Protein AF-A0A3A6K1Z5-F1 (afdb_monomer_lite)

Foldseek 3Di:
DPPPPVPPPPDDDDDPVNVVVVVVVVQLVLLLQLLLLLLVLVVCQVVVVVVVVVDPGSQVVCCVPPVDHPVRSVLSVLLNQPAPDVRRDSGGDPQCSLAGPLLSSLLSPDDPVLNVVDDRPDDSVVSNVSVDPDDDDDDDDPPPDDPVVPPDDDDDDPDDDDDDDDDDDDDDDDDDPDPDDPVNSDDPDPQFAFLLRFGWDDDPPPDPDPFTFGQDPVRDTAGVQLQCEAGDRPRDFHFDPPDDPPDTDGDPRHDSVLSVVCCVPVNCLACNRPVVQADADDPPRHGRRALLPRPDAECSHDVVSVRHDDPVPPVPPPPPPPPPPPDDD

Structure (mmCIF, N/CA/C/O backbone):
data_AF-A0A3A6K1Z5-F1
#
_entry.id   AF-A0A3A6K1Z5-F1
#
loop_
_atom_site.group_PDB
_atom_site.id
_atom_site.type_symbol
_atom_site.label_atom_id
_atom_site.label_alt_id
_atom_site.label_comp_id
_atom_site.label_asym_id
_atom_site.label_entity_id
_atom_site.label_seq_id
_atom_site.pdbx_PDB_ins_code
_atom_site.Cartn_x
_atom_site.Cartn_y
_atom_site.Cartn_z
_atom_site.occupancy
_atom_site.B_iso_or_equiv
_atom_site.auth_seq_id
_atom_site.auth_comp_id
_atom_site.auth_asym_id
_atom_site.auth_atom_id
_atom_site.pdbx_PDB_model_num
ATOM 1 N N . MET A 1 1 ? 28.391 -37.161 -27.818 1.00 42.66 1 MET A N 1
ATOM 2 C CA . MET A 1 1 ? 28.667 -36.788 -26.419 1.00 42.66 1 MET A CA 1
ATOM 3 C C . MET A 1 1 ? 29.166 -35.364 -26.487 1.00 42.66 1 MET A C 1
ATOM 5 O O . MET A 1 1 ? 30.272 -35.237 -26.958 1.00 42.66 1 MET A O 1
ATOM 9 N N . ASP A 1 2 ? 28.333 -34.355 -26.206 1.00 45.00 2 ASP A N 1
ATOM 10 C CA . ASP A 1 2 ? 28.753 -32.936 -26.072 1.00 45.00 2 ASP A CA 1
ATOM 11 C C . ASP A 1 2 ? 27.563 -32.049 -25.630 1.00 45.00 2 ASP A C 1
ATOM 13 O O . ASP A 1 2 ? 27.273 -31.004 -26.200 1.00 45.00 2 ASP A O 1
ATOM 17 N N . VAL A 1 3 ? 26.787 -32.500 -24.636 1.00 42.66 3 VAL A N 1
ATOM 18 C CA . VAL A 1 3 ? 25.716 -31.678 -24.011 1.00 42.66 3 VAL A CA 1
ATOM 19 C C . VAL A 1 3 ? 25.818 -31.698 -22.475 1.00 42.66 3 VAL A C 1
ATOM 21 O O . VAL A 1 3 ? 25.032 -31.070 -21.781 1.00 42.66 3 VAL A O 1
ATOM 24 N N . LEU A 1 4 ? 26.828 -32.379 -21.917 1.00 42.53 4 LEU A N 1
ATOM 25 C CA . LEU A 1 4 ? 27.044 -32.483 -20.467 1.00 42.53 4 LEU A CA 1
ATOM 26 C C . LEU A 1 4 ? 28.258 -31.683 -19.964 1.00 42.53 4 LEU A C 1
ATOM 28 O O . LEU A 1 4 ? 28.468 -31.609 -18.756 1.00 42.53 4 LEU A O 1
ATOM 32 N N . GLU A 1 5 ? 29.034 -31.051 -20.851 1.00 41.69 5 GLU A N 1
ATOM 33 C CA . GLU A 1 5 ? 30.228 -30.284 -20.457 1.00 41.69 5 GLU A CA 1
ATOM 34 C C . GLU A 1 5 ? 29.893 -28.871 -19.935 1.00 41.69 5 GLU A C 1
ATOM 36 O O . GLU A 1 5 ? 30.668 -28.290 -19.180 1.00 41.69 5 GLU A O 1
ATOM 41 N N . SER A 1 6 ? 28.728 -28.305 -20.282 1.00 45.00 6 SER A N 1
ATOM 42 C CA . SER A 1 6 ? 28.393 -26.913 -19.924 1.00 45.00 6 SER A CA 1
ATOM 43 C C . SER A 1 6 ? 27.731 -26.750 -18.547 1.00 45.00 6 SER A C 1
ATOM 45 O O . SER A 1 6 ? 27.444 -25.627 -18.136 1.00 45.00 6 SER A O 1
ATOM 47 N N . SER A 1 7 ? 27.486 -27.840 -17.816 1.00 45.94 7 SER A N 1
ATOM 48 C CA . SER A 1 7 ? 26.713 -27.825 -16.561 1.00 45.94 7 SER A CA 1
ATOM 49 C C . SER A 1 7 ? 27.573 -27.912 -15.291 1.00 45.94 7 SER A C 1
ATOM 51 O O . SER A 1 7 ? 27.041 -28.109 -14.203 1.00 45.94 7 SER A O 1
ATOM 53 N N . LYS A 1 8 ? 28.901 -27.772 -15.397 1.00 43.59 8 LYS A N 1
ATOM 54 C CA . LYS A 1 8 ? 29.848 -27.984 -14.283 1.00 43.59 8 LYS A CA 1
ATOM 55 C C . LYS A 1 8 ? 30.750 -26.783 -13.964 1.00 43.59 8 LYS A C 1
ATOM 57 O O . LYS A 1 8 ? 31.887 -26.965 -13.549 1.00 43.59 8 LYS A O 1
ATOM 62 N N . LYS A 1 9 ? 30.252 -25.549 -14.100 1.00 46.69 9 LYS A N 1
ATOM 63 C CA . LYS A 1 9 ? 30.984 -24.337 -13.666 1.00 46.69 9 LYS A CA 1
ATOM 64 C C . LYS A 1 9 ? 30.342 -23.610 -12.476 1.00 46.69 9 LYS A C 1
ATOM 66 O O . LYS A 1 9 ? 30.528 -22.413 -12.321 1.00 46.69 9 LYS A O 1
ATOM 71 N N . TYR A 1 10 ? 29.569 -24.321 -11.653 1.00 53.91 10 TYR A N 1
ATOM 72 C CA . TYR A 1 10 ? 28.928 -23.759 -10.449 1.00 53.91 10 TYR A CA 1
ATOM 73 C C . TYR A 1 10 ? 29.538 -24.254 -9.133 1.00 53.91 10 TYR A C 1
ATOM 75 O O . TYR A 1 10 ? 29.068 -23.903 -8.059 1.00 53.91 10 TYR A O 1
ATOM 83 N N . TYR A 1 11 ? 30.607 -25.042 -9.209 1.00 59.91 11 TYR A N 1
ATOM 84 C CA . TYR A 1 11 ? 31.377 -25.471 -8.051 1.00 59.91 11 TYR A CA 1
ATOM 85 C C . TYR A 1 11 ? 32.842 -25.319 -8.416 1.00 59.91 11 TYR A C 1
ATOM 87 O O . TYR A 1 11 ? 33.292 -26.105 -9.242 1.00 59.91 11 TYR A O 1
ATOM 95 N N . LEU A 1 12 ? 33.518 -24.293 -7.889 1.00 58.09 12 LEU A N 1
ATOM 96 C CA . LEU A 1 12 ? 34.974 -24.172 -7.701 1.00 58.09 12 LEU A CA 1
ATOM 97 C C . LEU A 1 12 ? 35.289 -22.741 -7.222 1.00 58.09 12 LEU A C 1
ATOM 99 O O . LEU A 1 12 ? 34.922 -21.789 -7.902 1.00 58.09 12 LEU A O 1
ATOM 103 N N . ASP A 1 13 ? 35.913 -22.636 -6.045 1.00 61.00 13 ASP A N 1
ATOM 104 C CA . ASP A 1 13 ? 36.681 -21.506 -5.489 1.00 61.00 13 ASP A CA 1
ATOM 105 C C . ASP A 1 13 ? 36.373 -20.108 -6.054 1.00 61.00 13 ASP A C 1
ATOM 107 O O . ASP A 1 13 ? 37.222 -19.465 -6.667 1.00 61.00 13 ASP A O 1
ATOM 111 N N . VAL A 1 14 ? 35.152 -19.622 -5.826 1.00 61.22 14 VAL A N 1
ATOM 112 C CA . VAL A 1 14 ? 34.789 -18.232 -6.124 1.00 61.22 14 VAL A CA 1
ATOM 113 C C . VAL A 1 14 ? 35.342 -17.364 -4.998 1.00 61.22 14 VAL A C 1
ATOM 115 O O . VAL A 1 14 ? 35.029 -17.596 -3.827 1.00 61.22 14 VAL A O 1
ATOM 118 N N . ASN A 1 15 ? 36.185 -16.384 -5.323 1.00 79.00 15 ASN A N 1
ATOM 119 C CA . ASN A 1 15 ? 36.662 -15.442 -4.310 1.00 79.00 15 ASN A CA 1
ATOM 120 C C . ASN A 1 15 ? 35.528 -14.473 -3.894 1.00 79.00 15 ASN A C 1
ATOM 122 O O . ASN A 1 15 ? 34.505 -14.371 -4.575 1.00 79.00 15 ASN A O 1
ATOM 126 N N . LEU A 1 16 ? 35.688 -13.761 -2.771 1.00 75.06 16 LEU A N 1
ATOM 127 C CA . LEU A 1 16 ? 34.652 -12.853 -2.250 1.00 75.06 16 LEU A CA 1
ATOM 128 C C . LEU A 1 16 ? 34.203 -11.812 -3.291 1.00 75.06 16 LEU A C 1
ATOM 130 O O . LEU A 1 16 ? 33.008 -11.581 -3.448 1.00 75.06 16 LEU A O 1
ATOM 134 N N . GLU A 1 17 ? 35.140 -11.225 -4.033 1.00 78.31 17 GLU A N 1
ATOM 135 C CA . GLU A 1 17 ? 34.865 -10.187 -5.032 1.00 78.31 17 GLU A CA 1
ATOM 136 C C . GLU A 1 17 ? 34.045 -10.728 -6.217 1.00 78.31 17 GLU A C 1
ATOM 138 O O . GLU A 1 17 ? 33.095 -10.090 -6.677 1.00 78.31 17 GLU A O 1
ATOM 143 N N . GLU A 1 18 ? 34.352 -11.938 -6.683 1.00 77.12 18 GLU A N 1
ATOM 144 C CA . GLU A 1 18 ? 33.608 -12.614 -7.752 1.00 77.12 18 GLU A CA 1
ATOM 145 C C . GLU A 1 18 ? 32.195 -13.022 -7.304 1.00 77.12 18 GLU A C 1
ATOM 147 O O . GLU A 1 18 ? 31.230 -12.887 -8.068 1.00 77.12 18 GLU A O 1
ATOM 152 N N . ALA A 1 19 ? 32.049 -13.476 -6.054 1.00 75.88 19 ALA A N 1
ATOM 153 C CA . ALA A 1 19 ? 30.758 -13.813 -5.464 1.00 75.88 19 ALA A CA 1
ATOM 154 C C . ALA A 1 19 ? 29.892 -12.558 -5.283 1.00 75.88 19 ALA A C 1
ATOM 156 O O . ALA A 1 19 ? 28.735 -12.541 -5.707 1.00 75.88 19 ALA A O 1
ATOM 157 N N . GLU A 1 20 ? 30.459 -11.474 -4.747 1.00 70.69 20 GLU A N 1
ATOM 158 C CA . GLU A 1 20 ? 29.779 -10.183 -4.622 1.00 70.69 20 GLU A CA 1
ATOM 159 C C . GLU A 1 20 ? 29.354 -9.627 -5.981 1.00 70.69 20 GLU A C 1
ATOM 161 O O . GLU A 1 20 ? 28.223 -9.164 -6.138 1.00 70.69 20 GLU A O 1
ATOM 166 N N . THR A 1 21 ? 30.225 -9.706 -6.988 1.00 74.94 21 THR A N 1
ATOM 167 C CA . THR A 1 21 ? 29.912 -9.264 -8.353 1.00 74.94 21 THR A CA 1
ATOM 168 C C . THR A 1 21 ? 28.757 -10.075 -8.943 1.00 74.94 21 THR A C 1
ATOM 170 O O . THR A 1 21 ? 27.833 -9.501 -9.525 1.00 74.94 21 THR A O 1
ATOM 173 N N . SER A 1 22 ? 28.754 -11.393 -8.732 1.00 71.94 22 SER A N 1
ATOM 174 C CA . SER A 1 22 ? 27.685 -12.288 -9.191 1.00 71.94 22 SER A CA 1
ATOM 175 C C . SER A 1 22 ? 26.355 -12.023 -8.474 1.00 71.94 22 SER A C 1
ATOM 177 O O . SER A 1 22 ? 25.299 -12.019 -9.113 1.00 71.94 22 SER A O 1
ATOM 179 N N . ILE A 1 23 ? 26.387 -11.726 -7.170 1.00 73.75 23 ILE A N 1
ATOM 180 C CA . ILE A 1 23 ? 25.204 -11.326 -6.392 1.00 73.75 23 ILE A CA 1
ATOM 181 C C . ILE A 1 23 ? 24.658 -9.993 -6.913 1.00 73.75 23 ILE A C 1
ATOM 183 O O . ILE A 1 23 ? 23.469 -9.895 -7.216 1.00 73.75 23 ILE A O 1
ATOM 187 N N . ARG A 1 24 ? 25.513 -8.977 -7.095 1.00 69.12 24 ARG A N 1
ATOM 188 C CA . ARG A 1 24 ? 25.103 -7.669 -7.637 1.00 69.12 24 ARG A CA 1
ATOM 189 C C . ARG A 1 24 ? 24.500 -7.803 -9.038 1.00 69.12 24 ARG A C 1
ATOM 191 O O . ARG A 1 24 ? 23.495 -7.155 -9.326 1.00 69.12 24 ARG A O 1
ATOM 198 N N . ALA A 1 25 ? 25.070 -8.651 -9.896 1.00 69.06 25 ALA A N 1
ATOM 199 C CA . ALA A 1 25 ? 24.522 -8.937 -11.222 1.00 69.06 25 ALA A CA 1
ATOM 200 C C . ALA A 1 25 ? 23.138 -9.605 -11.140 1.00 69.06 25 ALA A C 1
ATOM 202 O O . ALA A 1 25 ? 22.194 -9.129 -11.769 1.00 69.06 25 ALA A O 1
ATOM 203 N N . SER A 1 26 ? 22.990 -10.621 -10.286 1.00 69.62 26 SER A N 1
ATOM 204 C CA . SER A 1 26 ? 21.719 -11.329 -10.074 1.00 69.62 26 SER A CA 1
ATOM 205 C C . SER A 1 26 ? 20.622 -10.403 -9.533 1.00 69.62 26 SER A C 1
ATOM 207 O O . SER A 1 26 ? 19.477 -10.452 -9.982 1.00 69.62 26 SER A O 1
ATOM 209 N N . LEU A 1 27 ? 20.967 -9.489 -8.617 1.00 67.81 27 LEU A N 1
ATOM 210 C CA . LEU A 1 27 ? 20.039 -8.477 -8.099 1.00 67.81 27 LEU A CA 1
ATOM 211 C C . LEU A 1 27 ? 19.580 -7.495 -9.193 1.00 67.81 27 LEU A C 1
ATOM 213 O O . LEU A 1 27 ? 18.408 -7.109 -9.222 1.00 67.81 27 LEU A O 1
ATOM 217 N N . LYS A 1 28 ? 20.471 -7.114 -10.121 1.00 66.06 28 LYS A N 1
ATOM 218 C CA . LYS A 1 28 ? 20.117 -6.288 -11.292 1.00 66.06 28 LYS A CA 1
ATOM 219 C C . LYS A 1 28 ? 19.207 -7.042 -12.267 1.00 66.06 28 LYS A C 1
ATOM 221 O O . LYS A 1 28 ? 18.262 -6.456 -12.797 1.00 66.06 28 LYS A O 1
ATOM 226 N N . ASP A 1 29 ? 19.434 -8.336 -12.469 1.00 71.06 29 ASP A N 1
ATOM 227 C CA . ASP A 1 29 ? 18.575 -9.173 -13.315 1.00 71.06 29 ASP A CA 1
ATOM 228 C C . ASP A 1 29 ? 17.181 -9.381 -12.715 1.00 71.06 29 ASP A C 1
ATOM 230 O O . ASP A 1 29 ? 16.183 -9.365 -13.443 1.00 71.06 29 ASP A O 1
ATOM 234 N N . ALA A 1 30 ? 17.071 -9.452 -11.387 1.00 69.12 30 ALA A N 1
ATOM 235 C CA . ALA A 1 30 ? 15.777 -9.458 -10.710 1.00 69.12 30 ALA A CA 1
ATOM 236 C C . ALA A 1 30 ? 14.988 -8.161 -10.977 1.00 69.12 30 ALA A C 1
ATOM 238 O O . ALA A 1 30 ? 13.793 -8.212 -11.271 1.00 69.12 30 ALA A O 1
ATOM 239 N N . ALA A 1 31 ? 15.644 -6.993 -10.958 1.00 64.88 31 ALA A N 1
ATOM 240 C CA . ALA A 1 31 ? 14.991 -5.722 -11.284 1.00 64.88 31 ALA A CA 1
ATOM 241 C C . ALA A 1 31 ? 14.468 -5.693 -12.733 1.00 64.88 31 ALA A C 1
ATOM 243 O O . ALA A 1 31 ? 13.324 -5.297 -12.964 1.00 64.88 31 ALA A O 1
ATOM 244 N N . ARG A 1 32 ? 15.263 -6.183 -13.696 1.00 72.31 32 ARG A N 1
ATOM 245 C CA . ARG A 1 32 ? 14.852 -6.329 -15.108 1.00 72.31 32 ARG A CA 1
ATOM 246 C C . ARG A 1 32 ? 13.664 -7.274 -15.262 1.00 72.31 32 ARG A C 1
ATOM 248 O O . ARG A 1 32 ? 12.731 -6.969 -16.002 1.00 72.31 32 ARG A O 1
ATOM 255 N N . SER A 1 33 ? 13.669 -8.376 -14.518 1.00 78.25 33 SER A N 1
ATOM 256 C CA . SER A 1 33 ? 12.593 -9.368 -14.537 1.00 78.25 33 SER A CA 1
ATOM 257 C C . SER A 1 33 ? 11.257 -8.752 -14.117 1.00 78.25 33 SER A C 1
ATOM 259 O O . SER A 1 33 ? 10.248 -8.975 -14.779 1.00 78.25 33 SER A O 1
ATOM 261 N N . VAL A 1 34 ? 11.243 -7.884 -13.098 1.00 79.75 34 VAL A N 1
ATOM 262 C CA . VAL A 1 34 ? 10.009 -7.200 -12.669 1.00 79.75 34 VAL A CA 1
ATOM 263 C C . VAL A 1 34 ? 9.459 -6.262 -13.754 1.00 79.75 34 VAL A C 1
ATOM 265 O O . VAL A 1 34 ? 8.245 -6.202 -13.951 1.00 79.75 34 VAL A O 1
ATOM 268 N N . ILE A 1 35 ? 10.324 -5.550 -14.488 1.00 83.56 35 ILE A N 1
ATOM 269 C CA . ILE A 1 35 ? 9.894 -4.685 -15.603 1.00 83.56 35 ILE A CA 1
ATOM 270 C C . ILE A 1 35 ? 9.267 -5.511 -16.726 1.00 83.56 35 ILE A C 1
ATOM 272 O O . ILE A 1 35 ? 8.214 -5.132 -17.246 1.00 83.56 35 ILE A O 1
ATOM 276 N N . ALA A 1 36 ? 9.880 -6.647 -17.065 1.00 85.12 36 ALA A N 1
ATOM 277 C CA . ALA A 1 36 ? 9.365 -7.563 -18.073 1.00 85.12 36 ALA A CA 1
ATOM 278 C C . ALA A 1 36 ? 8.001 -8.146 -17.676 1.00 85.12 36 ALA A C 1
ATOM 280 O O . ALA A 1 36 ? 7.076 -8.142 -18.489 1.00 85.12 36 ALA A O 1
ATOM 281 N N . VAL A 1 37 ? 7.834 -8.571 -16.419 1.00 87.94 37 VAL A N 1
ATOM 282 C CA . VAL A 1 37 ? 6.538 -9.050 -15.911 1.00 87.94 37 VAL A CA 1
ATOM 283 C C . VAL A 1 37 ? 5.476 -7.955 -16.024 1.00 87.94 37 VAL A C 1
ATOM 285 O O . VAL A 1 37 ? 4.384 -8.210 -16.528 1.00 87.94 37 VAL A O 1
ATOM 288 N N . GLY A 1 38 ? 5.801 -6.718 -15.635 1.00 88.62 38 GLY A N 1
ATOM 289 C CA . GLY A 1 38 ? 4.896 -5.578 -15.783 1.00 88.62 38 GLY A CA 1
ATOM 290 C C . GLY A 1 38 ? 4.462 -5.328 -17.231 1.00 88.62 38 GLY A C 1
ATOM 291 O O . GLY A 1 38 ? 3.279 -5.099 -17.480 1.00 88.62 38 GLY A O 1
ATOM 292 N N . HIS A 1 39 ? 5.387 -5.436 -18.192 1.00 91.88 39 HIS A N 1
ATOM 293 C CA . HIS A 1 39 ? 5.073 -5.325 -19.619 1.00 91.88 39 HIS A CA 1
ATOM 294 C C . HIS A 1 39 ? 4.084 -6.404 -20.069 1.00 91.88 39 HIS A C 1
ATOM 296 O O . HIS A 1 39 ? 3.064 -6.091 -20.679 1.00 91.88 39 HIS A O 1
ATOM 302 N N . TYR A 1 40 ? 4.344 -7.673 -19.748 1.00 91.75 40 TYR A N 1
ATOM 303 C CA . TYR A 1 40 ? 3.467 -8.762 -20.179 1.00 91.75 40 TYR A CA 1
ATOM 304 C C . TYR A 1 40 ? 2.098 -8.717 -19.499 1.00 91.75 40 TYR A C 1
ATOM 306 O O . TYR A 1 40 ? 1.092 -8.972 -20.157 1.00 91.75 40 TYR A O 1
ATOM 314 N N . LEU A 1 41 ? 2.025 -8.300 -18.233 1.00 91.19 41 LEU A N 1
ATOM 315 C CA . LEU A 1 41 ? 0.750 -8.037 -17.563 1.00 91.19 41 LEU A CA 1
ATOM 316 C C . LEU A 1 41 ? -0.053 -6.935 -18.275 1.00 91.19 41 LEU A C 1
ATOM 318 O O . LEU A 1 41 ? -1.264 -7.083 -18.445 1.00 91.19 41 LEU A O 1
ATOM 322 N N . LYS A 1 42 ? 0.605 -5.871 -18.759 1.00 93.25 42 LYS A N 1
ATOM 323 C CA . LYS A 1 42 ? -0.040 -4.844 -19.597 1.00 93.25 42 LYS A CA 1
ATOM 324 C C . LYS A 1 42 ? -0.496 -5.408 -20.937 1.00 93.25 42 LYS A C 1
ATOM 326 O O . LYS A 1 42 ? -1.629 -5.168 -21.321 1.00 93.25 42 LYS A O 1
ATOM 331 N N . VAL A 1 43 ? 0.323 -6.216 -21.612 1.00 92.19 43 VAL A N 1
ATOM 332 C CA . VAL A 1 43 ? -0.067 -6.870 -22.874 1.00 92.19 43 VAL A CA 1
ATOM 333 C C . VAL A 1 43 ? -1.307 -7.748 -22.686 1.00 92.19 43 VAL A C 1
ATOM 335 O O . VAL A 1 43 ? -2.223 -7.680 -23.500 1.00 92.19 43 VAL A O 1
ATOM 338 N N . ILE A 1 44 ? -1.359 -8.538 -21.610 1.00 91.94 44 ILE A N 1
ATOM 339 C CA . ILE A 1 44 ? -2.504 -9.398 -21.280 1.00 91.94 44 ILE A CA 1
ATOM 340 C C . ILE A 1 44 ? -3.749 -8.560 -20.990 1.00 91.94 44 ILE A C 1
ATOM 342 O O . ILE A 1 44 ? -4.831 -8.898 -21.466 1.00 91.94 44 ILE A O 1
ATOM 346 N N . ARG A 1 45 ? -3.600 -7.459 -20.247 1.00 93.38 45 ARG A N 1
ATOM 347 C CA . ARG A 1 45 ? -4.687 -6.519 -19.954 1.00 93.38 45 ARG A CA 1
ATOM 348 C C . ARG A 1 45 ? -5.214 -5.849 -21.225 1.00 93.38 45 ARG A C 1
ATOM 350 O O . ARG A 1 45 ? -6.411 -5.898 -21.479 1.00 93.38 45 ARG A O 1
ATOM 357 N N . ASP A 1 46 ? -4.326 -5.241 -22.005 1.00 92.56 46 ASP A N 1
ATOM 358 C CA . ASP A 1 46 ? -4.661 -4.360 -23.130 1.00 92.56 46 ASP A CA 1
ATOM 359 C C . ASP A 1 46 ? -5.189 -5.141 -24.342 1.00 92.56 46 ASP A C 1
ATOM 361 O O . ASP A 1 46 ? -6.005 -4.626 -25.101 1.00 92.56 46 ASP A O 1
ATOM 365 N N . LYS A 1 47 ? -4.748 -6.393 -24.520 1.00 92.88 47 LYS A N 1
ATOM 366 C CA . LYS A 1 47 ? -5.261 -7.310 -25.553 1.00 92.88 47 LYS A CA 1
ATOM 367 C C . LYS A 1 47 ? -6.352 -8.252 -25.043 1.00 92.88 47 LYS A C 1
ATOM 369 O O . LYS A 1 47 ? -6.796 -9.114 -25.790 1.00 92.88 47 LYS A O 1
ATOM 374 N N . GLU A 1 48 ? -6.742 -8.120 -23.779 1.00 92.25 48 GLU A N 1
ATOM 375 C CA . GLU A 1 48 ? -7.767 -8.944 -23.133 1.00 92.25 48 GLU A CA 1
ATOM 376 C C . GLU A 1 48 ? -7.505 -10.464 -23.210 1.00 92.25 48 GLU A C 1
ATOM 378 O O . GLU A 1 48 ? -8.439 -11.265 -23.212 1.00 92.25 48 GLU A O 1
ATOM 383 N N . LEU A 1 49 ? -6.230 -10.881 -23.222 1.00 92.38 49 LEU A N 1
ATOM 384 C CA . LEU A 1 49 ? -5.825 -12.293 -23.367 1.00 92.38 49 LEU A CA 1
ATOM 385 C C . LEU A 1 49 ? -6.298 -13.167 -22.200 1.00 92.38 49 LEU A C 1
ATOM 387 O O . LEU A 1 49 ? -6.453 -14.375 -22.344 1.00 92.38 49 LEU A O 1
ATOM 391 N N . TYR A 1 50 ? -6.581 -12.557 -21.048 1.00 90.88 50 TYR A N 1
ATOM 392 C CA . TYR A 1 50 ? -7.167 -13.243 -19.894 1.00 90.88 50 TYR A CA 1
ATOM 393 C C . TYR A 1 50 ? -8.532 -13.886 -20.218 1.00 90.88 50 TYR A C 1
ATOM 395 O O . TYR A 1 50 ? -8.913 -14.865 -19.576 1.00 90.88 50 TYR A O 1
ATOM 403 N N . ARG A 1 51 ? -9.243 -13.405 -21.250 1.00 91.50 51 ARG A N 1
ATOM 404 C CA . ARG A 1 51 ? -10.500 -14.014 -21.713 1.00 91.50 51 ARG A CA 1
ATOM 405 C C . ARG A 1 51 ? -10.302 -15.376 -22.365 1.00 91.50 51 ARG A C 1
ATOM 407 O O . ARG A 1 51 ? -11.187 -16.218 -22.262 1.00 91.50 51 ARG A O 1
ATOM 414 N N . GLU A 1 52 ? -9.154 -15.617 -22.999 1.00 92.31 52 GLU A N 1
ATOM 415 C CA . GLU A 1 52 ? -8.830 -16.929 -23.584 1.00 92.31 52 GLU A CA 1
ATOM 416 C C . GLU A 1 52 ? -8.736 -18.010 -22.500 1.00 92.31 52 GLU A C 1
ATOM 418 O O . GLU A 1 52 ? -9.061 -19.170 -22.742 1.00 92.31 52 GLU A O 1
ATOM 423 N N . ALA A 1 53 ? -8.356 -17.608 -21.286 1.00 87.81 53 ALA A N 1
ATOM 424 C CA . ALA A 1 53 ? -8.305 -18.459 -20.106 1.00 87.81 53 ALA A CA 1
ATOM 425 C C . ALA A 1 53 ? -9.621 -18.470 -19.295 1.00 87.81 53 ALA A C 1
ATOM 427 O O . ALA A 1 53 ? -9.678 -19.109 -18.249 1.00 87.81 53 ALA A O 1
ATOM 428 N N . GLY A 1 54 ? -10.679 -17.796 -19.764 1.00 90.81 54 GLY A N 1
ATOM 429 C CA . GLY A 1 54 ? -11.999 -17.790 -19.121 1.00 90.81 54 GLY A CA 1
ATOM 430 C C . GLY A 1 54 ? -12.174 -16.791 -17.973 1.00 90.81 54 GLY A C 1
ATOM 431 O O . GLY A 1 54 ? -13.156 -16.891 -17.242 1.00 90.81 54 GLY A O 1
ATOM 432 N N . TYR A 1 55 ? -11.264 -15.828 -17.811 1.00 93.12 55 TYR A N 1
ATOM 433 C CA . TYR A 1 55 ? -11.349 -14.813 -16.757 1.00 93.12 55 TYR A CA 1
ATOM 434 C C . TYR A 1 55 ? -12.041 -13.536 -17.245 1.00 93.12 55 TYR A C 1
ATOM 436 O O . TYR A 1 55 ? -11.959 -13.168 -18.419 1.00 93.12 55 TYR A O 1
ATOM 444 N N . GLU A 1 56 ? -12.687 -12.815 -16.325 1.00 89.75 56 GLU A N 1
ATOM 445 C CA . GLU A 1 56 ? -13.334 -11.528 -16.620 1.00 89.75 56 GLU A CA 1
ATOM 446 C C . GLU A 1 56 ? -12.352 -10.353 -16.626 1.00 89.75 56 GLU A C 1
ATOM 448 O O . GLU A 1 56 ? -12.584 -9.349 -17.300 1.00 89.75 56 GLU A O 1
ATOM 453 N N . ASN A 1 57 ? -11.257 -10.458 -15.870 1.00 89.06 57 ASN A N 1
ATOM 454 C CA . ASN A 1 57 ? -10.258 -9.407 -15.758 1.00 89.06 57 ASN A CA 1
ATOM 455 C C . ASN A 1 57 ? -8.845 -9.971 -15.529 1.00 89.06 57 ASN A C 1
ATOM 457 O O . ASN A 1 57 ? -8.651 -11.120 -15.132 1.00 89.06 57 ASN A O 1
ATOM 461 N N . VAL A 1 58 ? -7.841 -9.123 -15.768 1.00 90.69 58 VAL A N 1
ATOM 462 C CA . VAL A 1 58 ? -6.418 -9.477 -15.632 1.00 90.69 58 VAL A CA 1
ATOM 463 C C . VAL A 1 58 ? -5.995 -9.768 -14.187 1.00 90.69 58 VAL A C 1
ATOM 465 O O . VAL A 1 58 ? -5.002 -10.460 -13.983 1.00 90.69 58 VAL A O 1
ATOM 468 N N . TRP A 1 59 ? -6.704 -9.240 -13.185 1.00 90.50 59 TRP A N 1
ATOM 469 C CA . TRP A 1 59 ? -6.326 -9.389 -11.778 1.00 90.50 59 TRP A CA 1
ATOM 470 C C . TRP A 1 59 ? -6.620 -10.792 -11.273 1.00 90.50 59 TRP A C 1
ATOM 472 O O . TRP A 1 59 ? -5.740 -11.398 -10.672 1.00 90.50 59 TRP A O 1
ATOM 482 N N . ASP A 1 60 ? -7.808 -11.310 -11.574 1.00 89.25 60 ASP A N 1
ATOM 483 C CA . ASP A 1 60 ? -8.205 -12.665 -11.189 1.00 89.25 60 ASP A CA 1
ATOM 4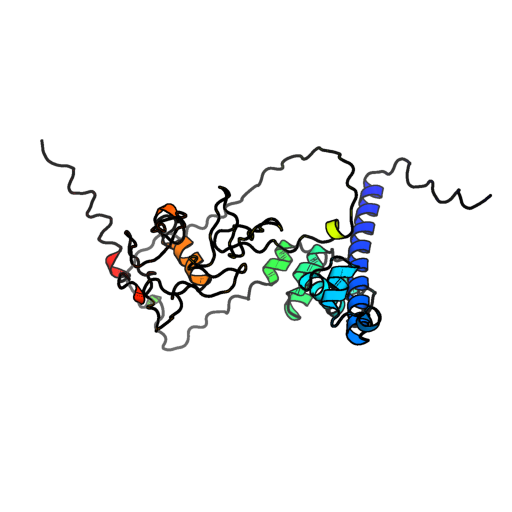84 C C . ASP A 1 60 ? -7.325 -13.692 -11.908 1.00 89.25 60 ASP A C 1
ATOM 486 O O . ASP A 1 60 ? -6.773 -14.592 -11.281 1.00 89.25 60 ASP A O 1
ATOM 490 N N . TYR A 1 61 ? -7.060 -13.469 -13.201 1.00 89.62 61 TYR A N 1
ATOM 491 C CA . TYR A 1 61 ? -6.110 -14.282 -13.959 1.00 89.62 61 TYR A CA 1
ATOM 492 C C . TYR A 1 61 ? -4.708 -14.284 -13.328 1.00 89.62 61 TYR A C 1
ATOM 494 O O . TYR A 1 61 ? -4.069 -15.334 -13.226 1.00 89.62 61 TYR A O 1
ATOM 502 N N . ALA A 1 62 ? -4.213 -13.117 -12.903 1.00 86.25 62 ALA A N 1
ATOM 503 C CA . ALA A 1 62 ? -2.891 -12.999 -12.298 1.00 86.25 62 ALA A CA 1
ATOM 504 C C . ALA A 1 62 ? -2.817 -13.624 -10.896 1.00 86.25 62 ALA A C 1
ATOM 506 O O . ALA A 1 62 ? -1.778 -14.185 -10.541 1.00 86.25 62 ALA A O 1
ATOM 507 N N . ALA A 1 63 ? -3.900 -13.548 -10.123 1.00 84.31 63 ALA A N 1
ATOM 508 C CA . ALA A 1 63 ? -4.003 -14.174 -8.813 1.00 84.31 63 ALA A CA 1
ATOM 509 C C . ALA A 1 63 ? -3.978 -15.701 -8.930 1.00 84.31 63 ALA A C 1
ATOM 511 O O . ALA A 1 63 ? -3.150 -16.339 -8.285 1.00 84.31 63 ALA A O 1
ATOM 512 N N . ASP A 1 64 ? -4.799 -16.271 -9.810 1.00 82.75 64 ASP A N 1
ATOM 513 C CA . ASP A 1 64 ? -4.937 -17.725 -9.928 1.00 82.75 64 ASP A CA 1
ATOM 514 C C . ASP A 1 64 ? -3.752 -18.377 -10.656 1.00 82.75 64 ASP A C 1
ATOM 516 O O . ASP A 1 64 ? -3.331 -19.476 -10.299 1.00 82.75 64 ASP A O 1
ATOM 520 N N . THR A 1 65 ? -3.174 -17.704 -11.658 1.00 85.50 65 THR A N 1
ATOM 521 C CA . THR A 1 65 ? -2.081 -18.278 -12.469 1.00 85.50 65 THR A CA 1
ATOM 522 C C . THR A 1 65 ? -0.703 -18.049 -11.853 1.00 85.50 65 THR A C 1
ATOM 524 O O . THR A 1 65 ? 0.172 -18.907 -11.964 1.00 85.50 65 THR A O 1
ATOM 527 N N . PHE A 1 66 ? -0.483 -16.882 -11.241 1.00 83.81 66 PHE A N 1
ATOM 528 C CA . PHE A 1 66 ? 0.842 -16.451 -10.777 1.00 83.81 66 PHE A CA 1
ATOM 529 C C . PHE A 1 66 ? 0.899 -16.131 -9.279 1.00 83.81 66 PHE A C 1
ATOM 531 O O . PHE A 1 66 ? 1.942 -15.692 -8.806 1.00 83.81 66 PHE A O 1
ATOM 538 N N . GLY A 1 67 ? -0.202 -16.277 -8.534 1.00 80.69 67 GLY A N 1
ATOM 539 C CA . GLY A 1 67 ? -0.250 -15.911 -7.114 1.00 80.69 67 GLY A CA 1
ATOM 540 C C . GLY A 1 67 ? -0.186 -14.400 -6.860 1.00 80.69 67 GLY A C 1
ATOM 541 O O . GLY A 1 67 ? 0.034 -13.959 -5.731 1.00 80.69 67 GLY A O 1
ATOM 542 N N . PHE A 1 68 ? -0.354 -13.560 -7.888 1.00 82.44 68 PHE A N 1
ATOM 543 C CA . P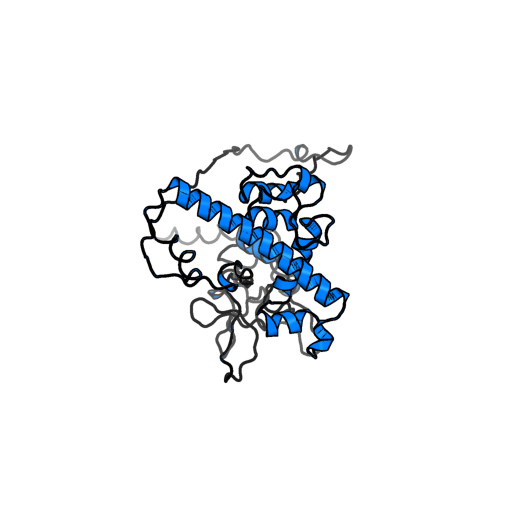HE A 1 68 ? -0.218 -12.115 -7.733 1.00 82.44 68 PHE A CA 1
ATOM 544 C C . PHE A 1 68 ? -1.509 -11.476 -7.240 1.00 82.44 68 PHE A C 1
ATOM 546 O O . PHE A 1 68 ? -2.520 -11.447 -7.937 1.00 82.44 68 PHE A O 1
ATOM 553 N N . SER A 1 69 ? -1.447 -10.831 -6.072 1.00 84.38 69 SER A N 1
ATOM 554 C CA . SER A 1 69 ? -2.533 -9.950 -5.639 1.00 84.38 69 SER A CA 1
ATOM 555 C C . SER A 1 69 ? -2.779 -8.836 -6.667 1.00 84.38 69 SER A C 1
ATOM 557 O O . SER A 1 69 ? -1.847 -8.363 -7.330 1.00 84.38 69 SER A O 1
ATOM 559 N N . LYS A 1 70 ? -4.010 -8.310 -6.716 1.00 84.38 70 LYS A N 1
ATOM 560 C CA . LYS A 1 70 ? -4.353 -7.116 -7.513 1.00 84.38 70 LYS A CA 1
ATOM 561 C C . LYS A 1 70 ? -3.366 -5.965 -7.287 1.00 84.38 70 LYS A C 1
ATOM 563 O O . LYS A 1 70 ? -2.942 -5.306 -8.231 1.00 84.38 70 LYS A O 1
ATOM 568 N N . SER A 1 71 ? -2.967 -5.731 -6.035 1.00 80.81 71 SER A N 1
ATOM 569 C CA . SER A 1 71 ? -2.016 -4.666 -5.694 1.00 80.81 71 SER A CA 1
ATOM 570 C C . SER A 1 71 ? -0.612 -4.923 -6.254 1.00 80.81 71 SER A C 1
ATOM 572 O O . SER A 1 71 ? 0.074 -3.978 -6.641 1.00 80.81 71 SER A O 1
ATOM 574 N N . THR A 1 72 ? -0.182 -6.187 -6.304 1.00 80.81 72 THR A N 1
ATOM 575 C CA . THR A 1 72 ? 1.129 -6.607 -6.817 1.00 80.81 72 THR A CA 1
ATOM 576 C C . THR A 1 72 ? 1.174 -6.444 -8.328 1.00 80.81 72 THR A C 1
ATOM 578 O O . THR A 1 72 ? 2.062 -5.772 -8.853 1.00 80.81 72 THR A O 1
ATOM 581 N N . ALA A 1 73 ? 0.164 -6.970 -9.021 1.00 84.00 73 ALA A N 1
ATOM 582 C CA . ALA A 1 73 ? 0.053 -6.850 -10.465 1.00 84.00 73 ALA A CA 1
ATOM 583 C C . ALA A 1 73 ? -0.022 -5.371 -10.901 1.00 84.00 73 ALA A C 1
ATOM 585 O O . ALA A 1 73 ? 0.702 -4.969 -11.811 1.00 84.00 73 ALA A O 1
ATOM 586 N N . SER A 1 74 ? -0.800 -4.526 -10.205 1.00 86.38 74 SER A N 1
ATOM 587 C CA . SER A 1 74 ? -0.858 -3.080 -10.487 1.00 86.38 74 SER A CA 1
ATOM 588 C C . SER A 1 74 ? 0.500 -2.403 -10.315 1.00 86.38 74 SER A C 1
ATOM 590 O O . SER A 1 74 ? 0.907 -1.605 -11.157 1.00 86.38 74 SER A O 1
ATOM 592 N N . ARG A 1 75 ? 1.230 -2.737 -9.241 1.00 84.94 75 ARG A N 1
ATOM 593 C CA . ARG A 1 75 ? 2.570 -2.192 -8.978 1.00 84.94 75 ARG A CA 1
ATOM 594 C C . ARG A 1 75 ? 3.567 -2.568 -10.072 1.00 84.94 75 ARG A C 1
ATOM 596 O O . ARG A 1 75 ? 4.388 -1.736 -10.448 1.00 84.94 75 ARG A O 1
ATOM 603 N N . TYR A 1 76 ? 3.498 -3.786 -10.604 1.00 84.94 76 TYR A N 1
ATOM 604 C CA . TYR A 1 76 ? 4.353 -4.215 -11.712 1.00 84.94 76 TYR A CA 1
ATOM 605 C C . TYR A 1 76 ? 4.059 -3.454 -13.003 1.00 84.94 76 TYR A C 1
ATOM 607 O O . TYR A 1 76 ? 4.994 -2.979 -13.648 1.00 84.94 76 TYR A O 1
ATOM 615 N N . MET A 1 77 ? 2.782 -3.272 -13.348 1.00 89.19 77 MET A N 1
ATOM 616 C CA . MET A 1 77 ? 2.395 -2.459 -14.506 1.00 89.19 77 MET A CA 1
ATOM 617 C C . MET A 1 77 ? 2.874 -1.005 -14.349 1.00 89.19 77 MET A C 1
ATOM 619 O O . MET A 1 77 ? 3.518 -0.485 -15.253 1.00 89.19 77 MET A O 1
ATOM 623 N N . ALA A 1 78 ? 2.679 -0.389 -13.177 1.00 86.94 78 ALA A N 1
ATOM 624 C CA . ALA A 1 78 ? 3.124 0.984 -12.910 1.00 86.94 78 ALA A CA 1
ATOM 625 C C . ALA A 1 78 ? 4.656 1.143 -12.955 1.00 86.94 78 ALA A C 1
ATOM 627 O O . ALA A 1 78 ? 5.182 2.143 -13.441 1.00 86.94 78 ALA A O 1
ATOM 628 N N . ARG A 1 79 ? 5.401 0.137 -12.480 1.00 84.25 79 ARG A N 1
ATOM 629 C CA . ARG A 1 79 ? 6.866 0.115 -12.584 1.00 84.25 79 ARG A CA 1
ATOM 630 C C . ARG A 1 79 ? 7.323 0.040 -14.036 1.00 84.25 79 ARG A C 1
ATOM 632 O O . ARG A 1 79 ? 8.287 0.706 -14.408 1.00 84.25 79 ARG A O 1
ATOM 639 N N . ASN A 1 80 ? 6.614 -0.732 -14.852 1.00 89.00 80 ASN A N 1
ATOM 640 C CA . ASN A 1 80 ? 6.841 -0.752 -16.286 1.00 89.00 80 ASN A CA 1
ATOM 641 C C . ASN A 1 80 ? 6.555 0.617 -16.924 1.00 89.00 80 ASN A C 1
ATOM 643 O O . ASN A 1 80 ? 7.388 1.097 -17.687 1.00 89.00 80 ASN A O 1
ATOM 647 N N . ASP A 1 81 ? 5.444 1.266 -16.570 1.00 88.00 81 ASP A N 1
ATOM 648 C CA . ASP A 1 81 ? 5.082 2.593 -17.092 1.00 88.00 81 ASP A CA 1
ATOM 649 C C . ASP A 1 81 ? 6.180 3.634 -16.846 1.00 88.00 81 ASP A C 1
ATOM 651 O O . ASP A 1 81 ? 6.475 4.443 -17.723 1.00 88.00 81 ASP A O 1
ATOM 655 N N . LYS A 1 82 ? 6.806 3.595 -15.664 1.00 85.81 82 LYS A N 1
ATOM 656 C CA . LYS A 1 82 ? 7.744 4.635 -15.228 1.00 85.81 82 LYS A CA 1
ATOM 657 C C . LYS A 1 82 ? 9.196 4.392 -15.639 1.00 85.81 82 LYS A C 1
ATOM 659 O O . LYS A 1 82 ? 9.892 5.349 -15.949 1.00 85.81 82 LYS A O 1
ATOM 664 N N . PHE A 1 83 ? 9.659 3.140 -15.618 1.00 85.44 83 PHE A N 1
ATOM 665 C CA . PHE A 1 83 ? 11.093 2.834 -15.747 1.00 85.44 83 PHE A CA 1
ATOM 666 C C . PHE A 1 83 ? 11.459 2.012 -16.985 1.00 85.44 83 PHE A C 1
ATOM 668 O O . PHE A 1 83 ? 12.637 1.723 -17.203 1.00 85.44 83 PHE A O 1
ATOM 675 N N . SER A 1 84 ? 10.484 1.584 -17.791 1.00 87.25 84 SER A N 1
ATOM 676 C CA . SER A 1 84 ? 10.792 0.896 -19.047 1.00 87.25 84 SER A CA 1
ATOM 677 C C . SER A 1 84 ? 11.111 1.870 -20.175 1.00 87.25 84 SER A C 1
ATOM 679 O O . SER A 1 84 ? 10.672 3.020 -20.176 1.00 87.25 84 SER A O 1
ATOM 681 N N . VAL A 1 85 ? 11.844 1.387 -21.181 1.00 86.75 85 VAL A N 1
ATOM 682 C CA . VAL A 1 85 ? 12.091 2.147 -22.412 1.00 86.75 85 VAL A CA 1
ATOM 683 C C . VAL A 1 85 ? 10.753 2.549 -23.040 1.00 86.75 85 VAL A C 1
ATOM 685 O O . VAL A 1 85 ? 9.964 1.694 -23.442 1.00 86.75 85 VAL A O 1
ATOM 688 N N . GLY A 1 86 ? 10.494 3.856 -23.120 1.00 83.88 86 GLY A N 1
ATOM 689 C CA . GLY A 1 86 ? 9.261 4.398 -23.699 1.00 83.88 86 GLY A CA 1
ATOM 690 C C . GLY A 1 86 ? 7.985 4.072 -22.913 1.00 83.88 86 GLY A C 1
ATOM 691 O O . GLY A 1 86 ? 6.898 4.165 -23.477 1.00 83.88 86 GLY A O 1
ATOM 692 N N . GLY A 1 87 ? 8.097 3.650 -21.648 1.00 83.69 87 GLY A N 1
ATOM 693 C CA . GLY A 1 87 ? 6.958 3.409 -20.756 1.00 83.69 87 GLY A CA 1
ATOM 694 C C . GLY A 1 87 ? 6.074 2.210 -21.116 1.00 83.69 87 GLY A C 1
ATOM 695 O O . GLY A 1 87 ? 5.023 2.014 -20.512 1.00 83.69 87 GLY A O 1
ATOM 696 N N . ASN A 1 88 ? 6.453 1.383 -22.094 1.00 88.88 88 ASN A N 1
ATOM 697 C CA . ASN A 1 88 ? 5.771 0.118 -22.373 1.00 88.88 88 ASN A CA 1
ATOM 698 C C . ASN A 1 88 ? 6.685 -0.911 -23.048 1.00 88.88 88 ASN A C 1
ATOM 700 O O . ASN A 1 88 ? 6.385 -1.422 -24.126 1.00 88.88 88 ASN A O 1
ATOM 704 N N . SER A 1 89 ? 7.810 -1.217 -22.411 1.00 87.75 89 SER A N 1
ATOM 705 C CA . SER A 1 89 ? 8.792 -2.174 -22.926 1.00 87.75 89 SER A CA 1
ATOM 706 C C . SER A 1 89 ? 9.157 -3.207 -21.865 1.00 87.75 89 SER A C 1
ATOM 708 O O . SER A 1 89 ? 9.183 -2.870 -20.684 1.00 87.75 89 SER A O 1
ATOM 710 N N . PRO A 1 90 ? 9.496 -4.457 -22.223 1.00 85.56 90 PRO A N 1
ATOM 711 C CA . PRO A 1 90 ? 10.046 -5.402 -21.254 1.00 85.56 90 PRO A CA 1
ATOM 712 C C . PRO A 1 90 ? 11.472 -5.029 -20.808 1.00 85.56 90 PRO A C 1
ATOM 714 O O . PRO A 1 90 ? 12.025 -5.670 -19.918 1.00 85.56 90 PRO A O 1
ATOM 717 N N . VAL A 1 91 ? 12.078 -4.006 -21.420 1.00 83.44 91 VAL A N 1
ATOM 718 C CA . VAL A 1 91 ? 13.450 -3.561 -21.164 1.00 83.44 91 VAL A CA 1
ATOM 719 C C . VAL A 1 91 ? 13.451 -2.341 -20.240 1.00 83.44 91 VAL A C 1
ATOM 721 O O . VAL A 1 91 ? 12.767 -1.351 -20.508 1.00 83.44 91 VAL A O 1
ATOM 724 N N . LEU A 1 92 ? 14.245 -2.409 -19.167 1.00 81.69 92 LEU A N 1
ATOM 725 C CA . LEU A 1 92 ? 14.530 -1.282 -18.271 1.00 81.69 92 LEU A CA 1
ATOM 726 C C . LEU A 1 92 ? 15.286 -0.183 -19.037 1.00 81.69 92 LEU A C 1
ATOM 728 O O . LEU A 1 92 ? 16.230 -0.495 -19.764 1.00 81.69 92 LEU A O 1
ATOM 732 N N . ALA A 1 93 ? 14.887 1.081 -18.879 1.00 83.06 93 ALA A N 1
ATOM 733 C CA . ALA A 1 93 ? 15.569 2.193 -19.536 1.00 83.06 93 ALA A CA 1
ATOM 734 C C . ALA A 1 93 ? 17.015 2.335 -19.037 1.00 83.06 93 ALA A C 1
ATOM 736 O O . ALA A 1 93 ? 17.317 2.036 -17.880 1.00 83.06 93 ALA A O 1
ATOM 737 N N . GLU A 1 94 ? 17.911 2.780 -19.923 1.00 81.44 94 GLU A N 1
ATOM 738 C CA . GLU A 1 94 ? 19.352 2.856 -19.640 1.00 81.44 94 GLU A CA 1
ATOM 739 C C . GLU A 1 94 ? 19.643 3.730 -18.416 1.00 81.44 94 GLU A C 1
ATOM 741 O O . GLU A 1 94 ? 20.437 3.345 -17.562 1.00 81.44 94 GLU A O 1
ATOM 746 N N . GLU A 1 95 ? 18.909 4.837 -18.283 1.00 81.38 95 GLU A N 1
ATOM 747 C CA . GLU A 1 95 ? 18.996 5.770 -17.158 1.00 81.38 95 GLU A CA 1
ATOM 748 C C . GLU A 1 95 ? 18.701 5.118 -15.801 1.00 81.38 95 GLU A C 1
ATOM 750 O O . GLU A 1 95 ? 19.227 5.563 -14.792 1.00 81.38 95 GLU A O 1
ATOM 755 N N . PHE A 1 96 ? 17.940 4.018 -15.762 1.00 82.06 96 PHE A N 1
ATOM 756 C CA . PHE A 1 96 ? 17.569 3.341 -14.519 1.00 82.06 96 PHE A CA 1
ATOM 757 C C . PHE A 1 96 ? 18.410 2.093 -14.206 1.00 82.06 96 PHE A C 1
ATOM 759 O O . PHE A 1 96 ? 18.171 1.426 -13.199 1.00 82.06 96 PHE A O 1
ATOM 766 N N . ARG A 1 97 ? 19.405 1.744 -15.035 1.00 78.44 97 ARG A N 1
ATOM 767 C CA . ARG A 1 97 ? 20.175 0.488 -14.895 1.00 78.44 97 ARG A CA 1
ATOM 768 C C . ARG A 1 97 ? 21.075 0.413 -13.672 1.00 78.44 97 ARG A C 1
ATOM 770 O O . ARG A 1 97 ? 21.458 -0.690 -13.268 1.00 78.44 97 ARG A O 1
ATOM 777 N N . GLU A 1 98 ? 21.469 1.558 -13.142 1.00 77.56 98 GLU A N 1
ATOM 778 C CA . GLU A 1 98 ? 22.362 1.631 -11.988 1.00 77.56 98 GLU A CA 1
ATOM 779 C C . GLU A 1 98 ? 21.603 1.599 -10.660 1.00 77.56 98 GLU A C 1
ATOM 781 O O . GLU A 1 98 ? 22.196 1.287 -9.631 1.00 77.56 98 GLU A O 1
ATOM 786 N N . TYR A 1 99 ? 20.282 1.793 -10.692 1.00 77.31 99 TYR A N 1
ATOM 787 C CA . TYR A 1 99 ? 19.437 1.765 -9.508 1.00 77.31 99 TYR A CA 1
ATOM 788 C C . TYR A 1 99 ? 19.093 0.336 -9.083 1.00 77.31 99 TYR A C 1
ATOM 790 O O . TYR A 1 99 ? 18.831 -0.565 -9.885 1.00 77.31 99 TYR A O 1
ATOM 798 N N . SER A 1 100 ? 19.043 0.136 -7.773 1.00 71.75 100 SER A N 1
ATOM 799 C CA . SER A 1 100 ? 18.576 -1.088 -7.135 1.00 71.75 100 SER A CA 1
ATOM 800 C C . SER A 1 100 ? 17.047 -1.189 -7.133 1.00 71.75 100 SER A C 1
ATOM 802 O O . SER A 1 100 ? 16.316 -0.201 -7.229 1.00 71.75 100 SER A O 1
ATOM 804 N N . LYS A 1 101 ? 16.538 -2.410 -6.924 1.00 72.88 101 LYS A N 1
ATOM 805 C CA . LYS A 1 101 ? 15.100 -2.693 -6.769 1.00 72.88 101 LYS A CA 1
ATOM 806 C C . LYS A 1 101 ? 14.421 -1.786 -5.730 1.00 72.88 101 LYS A C 1
ATOM 808 O O . LYS A 1 101 ? 13.303 -1.338 -5.975 1.00 72.88 101 LYS A O 1
ATOM 813 N N . ALA A 1 102 ? 15.063 -1.569 -4.580 1.00 74.75 102 ALA A N 1
ATOM 814 C CA . ALA A 1 102 ? 14.497 -0.786 -3.482 1.00 74.75 102 ALA A CA 1
ATOM 815 C C . ALA A 1 102 ? 14.433 0.708 -3.831 1.00 74.75 102 ALA A C 1
ATOM 817 O O . ALA A 1 102 ? 13.406 1.338 -3.604 1.00 74.75 102 ALA A O 1
ATOM 818 N N . GLN A 1 103 ? 15.473 1.248 -4.475 1.00 76.31 103 GLN A N 1
ATOM 819 C CA . GLN A 1 103 ? 15.474 2.635 -4.952 1.00 76.31 103 GLN A CA 1
ATOM 820 C C . GLN A 1 103 ? 14.363 2.861 -5.986 1.00 76.31 103 GLN A C 1
ATOM 822 O O . GLN A 1 103 ? 13.537 3.754 -5.812 1.00 76.31 103 GLN A O 1
ATOM 827 N N . LEU A 1 104 ? 14.252 1.979 -6.991 1.00 79.50 104 LEU A N 1
ATOM 828 C CA . LEU A 1 104 ? 13.181 2.047 -7.994 1.00 79.50 104 LEU A CA 1
ATOM 829 C C . LEU A 1 104 ? 11.780 1.967 -7.368 1.00 79.50 104 LEU A C 1
ATOM 831 O O . LEU A 1 104 ? 10.832 2.548 -7.892 1.00 79.50 104 LEU A O 1
ATOM 835 N N . GLN A 1 105 ? 11.625 1.250 -6.252 1.00 76.62 105 GLN A N 1
ATOM 836 C CA . GLN A 1 105 ? 10.354 1.167 -5.537 1.00 76.62 105 GLN A CA 1
ATOM 837 C C . GLN A 1 105 ? 9.974 2.490 -4.864 1.00 76.62 105 GLN A C 1
ATOM 839 O O . GLN A 1 105 ? 8.834 2.919 -5.023 1.00 76.62 105 GLN A O 1
ATOM 844 N N . GLU A 1 106 ? 10.899 3.156 -4.173 1.00 81.62 106 GLU A N 1
ATOM 845 C CA . GLU A 1 106 ? 10.634 4.470 -3.565 1.00 81.62 106 GLU A CA 1
ATOM 846 C C . GLU A 1 106 ? 10.350 5.535 -4.633 1.00 81.62 106 GLU A C 1
ATOM 848 O O . GLU A 1 106 ? 9.396 6.315 -4.526 1.00 81.62 106 GLU A O 1
ATOM 853 N N . MET A 1 107 ? 11.111 5.484 -5.731 1.00 82.00 107 MET A N 1
ATOM 854 C CA . MET A 1 107 ? 10.984 6.382 -6.878 1.00 82.00 107 MET A CA 1
ATOM 855 C C . MET A 1 107 ? 9.604 6.322 -7.551 1.00 82.00 107 MET A C 1
ATOM 857 O O . MET A 1 107 ? 9.200 7.289 -8.198 1.00 82.00 107 MET A O 1
ATOM 861 N N . LEU A 1 108 ? 8.827 5.239 -7.394 1.00 81.69 108 LEU A N 1
ATOM 862 C CA . LEU A 1 108 ? 7.458 5.165 -7.932 1.00 81.69 108 LEU A CA 1
ATOM 863 C C . LEU A 1 108 ? 6.577 6.310 -7.427 1.00 81.69 108 LEU A C 1
ATOM 865 O O . LEU A 1 108 ? 5.784 6.842 -8.204 1.00 81.69 108 LEU A O 1
ATOM 869 N N . SER A 1 109 ? 6.756 6.707 -6.166 1.00 77.56 109 SER A N 1
ATOM 870 C CA . SER A 1 109 ? 5.932 7.716 -5.493 1.00 77.56 109 SER A CA 1
ATOM 871 C C . SER A 1 109 ? 6.370 9.168 -5.719 1.00 77.56 109 SER A C 1
ATOM 873 O O . SER A 1 109 ? 5.640 10.072 -5.325 1.00 77.56 109 SER A O 1
ATOM 875 N N . LEU A 1 110 ? 7.523 9.391 -6.360 1.00 81.56 110 LEU A N 1
ATOM 876 C CA . LEU A 1 110 ? 8.081 10.723 -6.610 1.00 81.56 110 LEU A CA 1
ATOM 877 C C . LEU A 1 110 ? 7.466 11.396 -7.844 1.00 81.56 110 LEU A C 1
ATOM 879 O O . LEU A 1 110 ? 7.183 10.726 -8.846 1.00 81.56 110 LEU A O 1
ATOM 883 N N . ASP A 1 111 ? 7.314 12.717 -7.791 1.00 79.12 111 ASP A N 1
ATOM 884 C CA . ASP A 1 111 ? 6.976 13.539 -8.954 1.00 79.12 111 ASP A CA 1
ATOM 885 C C . ASP A 1 111 ? 8.176 13.720 -9.910 1.00 79.12 111 ASP A C 1
ATOM 887 O O . ASP A 1 111 ? 9.274 13.213 -9.671 1.00 79.12 111 ASP A O 1
ATOM 891 N N . ALA A 1 112 ? 7.960 14.397 -11.041 1.00 76.88 112 ALA A N 1
ATOM 892 C CA . ALA A 1 112 ? 8.994 14.574 -12.061 1.00 76.88 112 ALA A CA 1
ATOM 893 C C . ALA A 1 112 ? 10.175 15.447 -11.589 1.00 76.88 112 ALA A C 1
ATOM 895 O O . ALA A 1 112 ? 11.310 15.198 -11.995 1.00 76.88 112 ALA A O 1
ATOM 896 N N . GLU A 1 113 ? 9.931 16.437 -10.723 1.00 77.62 113 GLU A N 1
ATOM 897 C CA . GLU A 1 113 ? 10.986 17.305 -10.188 1.00 77.62 113 GLU A CA 1
ATOM 898 C C . GLU A 1 113 ? 11.845 16.537 -9.181 1.00 77.62 113 GLU A C 1
ATOM 900 O O . GLU A 1 113 ? 13.072 16.523 -9.288 1.00 77.62 113 GLU A O 1
ATOM 905 N N . GLN A 1 114 ? 11.201 15.828 -8.255 1.00 81.19 114 GLN A N 1
ATOM 906 C CA . GLN A 1 114 ? 11.843 14.960 -7.272 1.00 81.19 114 GLN A CA 1
ATOM 907 C C . GLN A 1 114 ? 12.629 13.834 -7.947 1.00 81.19 114 GLN A C 1
ATOM 909 O O . GLN A 1 114 ? 13.737 13.526 -7.520 1.00 81.19 114 GLN A O 1
ATOM 914 N N . MET A 1 115 ? 12.096 13.252 -9.028 1.00 80.38 115 MET A N 1
ATOM 915 C CA . MET A 1 115 ? 12.770 12.196 -9.788 1.00 80.38 115 MET A CA 1
ATOM 916 C C . MET A 1 115 ? 14.108 12.665 -10.366 1.00 80.38 115 MET A C 1
ATOM 918 O O . MET A 1 115 ? 15.081 11.919 -10.326 1.00 80.38 115 MET A O 1
ATOM 922 N N . SER A 1 116 ? 14.174 13.903 -10.866 1.00 82.38 116 SER A N 1
ATOM 923 C CA . SER A 1 116 ? 15.408 14.456 -11.439 1.00 82.38 116 SER A CA 1
ATOM 924 C C . SER A 1 116 ? 16.531 14.645 -10.411 1.00 82.38 116 SER A C 1
ATOM 926 O O . SER A 1 116 ? 17.701 14.686 -10.781 1.00 82.38 116 SER A O 1
ATOM 928 N N . ALA A 1 117 ? 16.182 14.735 -9.123 1.00 81.56 117 ALA A N 1
ATOM 929 C CA . ALA A 1 117 ? 17.128 14.902 -8.025 1.00 81.56 117 ALA A CA 1
ATOM 930 C C . ALA A 1 117 ? 17.686 13.570 -7.489 1.00 81.56 117 ALA A C 1
ATOM 932 O O . ALA A 1 117 ? 18.597 13.587 -6.664 1.00 81.56 117 ALA A O 1
ATOM 933 N N . VAL A 1 118 ? 17.150 12.424 -7.927 1.00 83.88 118 VAL A N 1
ATOM 934 C CA . VAL A 1 118 ? 17.541 11.103 -7.422 1.00 83.88 118 VAL A CA 1
ATOM 935 C C . VAL A 1 118 ? 18.737 10.559 -8.199 1.00 83.88 118 VAL A C 1
ATOM 937 O O . VAL A 1 118 ? 18.644 10.342 -9.404 1.00 83.88 118 VAL A O 1
ATOM 940 N N . THR A 1 119 ? 19.841 10.254 -7.514 1.00 84.06 119 THR A N 1
ATOM 941 C CA . THR A 1 119 ? 21.026 9.617 -8.118 1.00 84.06 119 THR A CA 1
ATOM 942 C C . THR A 1 119 ? 21.189 8.158 -7.662 1.00 84.06 119 THR A C 1
ATOM 944 O O . THR A 1 119 ? 20.665 7.788 -6.606 1.00 84.06 119 THR A O 1
ATOM 947 N N . PRO A 1 120 ? 21.895 7.300 -8.430 1.00 77.12 120 PRO A N 1
ATOM 948 C CA . PRO A 1 120 ? 22.082 5.886 -8.080 1.00 77.12 120 PRO A CA 1
ATOM 949 C C . PRO A 1 120 ? 22.819 5.650 -6.754 1.00 77.12 120 PRO A C 1
ATOM 951 O O . PRO A 1 120 ? 22.627 4.605 -6.134 1.00 77.12 120 PRO A O 1
ATOM 954 N N . ASP A 1 121 ? 23.623 6.616 -6.305 1.00 79.62 121 ASP A N 1
ATOM 955 C CA . ASP A 1 121 ? 24.396 6.532 -5.060 1.00 79.62 121 ASP A CA 1
ATOM 956 C C . ASP A 1 121 ? 23.568 6.868 -3.805 1.00 79.62 121 ASP A C 1
ATOM 958 O O . ASP A 1 121 ? 23.996 6.566 -2.690 1.00 79.62 121 ASP A O 1
ATOM 962 N N . MET A 1 122 ? 22.377 7.464 -3.959 1.00 80.12 122 MET A N 1
ATOM 963 C CA . MET A 1 122 ? 21.511 7.811 -2.826 1.00 80.12 122 MET A CA 1
ATOM 964 C C . MET A 1 122 ? 20.952 6.567 -2.137 1.00 80.12 122 MET A C 1
ATOM 966 O O . MET A 1 122 ? 20.435 5.641 -2.765 1.00 80.12 122 MET A O 1
ATOM 970 N N . THR A 1 123 ? 20.952 6.572 -0.813 1.00 81.19 123 THR A N 1
ATOM 971 C CA . THR A 1 123 ? 20.298 5.549 -0.002 1.00 81.19 123 THR A CA 1
ATOM 972 C C . THR A 1 123 ? 18.773 5.626 -0.130 1.00 81.19 123 THR A C 1
ATOM 974 O O . THR A 1 123 ? 18.181 6.676 -0.376 1.00 81.19 123 THR A O 1
ATOM 977 N N . VAL A 1 124 ? 18.095 4.503 0.123 1.00 75.94 124 VAL A N 1
ATOM 978 C CA . VAL A 1 124 ? 16.619 4.428 0.164 1.00 75.94 124 VAL A CA 1
ATOM 979 C C . VAL A 1 124 ? 16.027 5.461 1.138 1.00 75.94 124 VAL A C 1
ATOM 981 O O . VAL A 1 124 ? 14.959 6.012 0.878 1.00 75.94 124 VAL A O 1
ATOM 984 N N . ARG A 1 125 ? 16.729 5.764 2.241 1.00 78.50 125 ARG A N 1
ATOM 985 C CA . ARG A 1 125 ? 16.301 6.762 3.231 1.00 78.50 125 ARG A CA 1
ATOM 986 C C . ARG A 1 125 ? 16.320 8.179 2.657 1.00 78.50 125 ARG A C 1
ATOM 988 O O . ARG A 1 125 ? 15.339 8.894 2.808 1.00 78.50 125 ARG A O 1
ATOM 995 N N . GLU A 1 126 ? 17.383 8.552 1.955 1.00 80.44 126 GLU A N 1
ATOM 996 C CA . GLU A 1 126 ? 17.497 9.874 1.322 1.00 80.44 126 GLU A CA 1
ATOM 997 C C . GLU A 1 126 ? 16.445 10.055 0.219 1.00 80.44 126 GLU A C 1
ATOM 999 O O . GLU A 1 126 ? 15.824 11.110 0.116 1.00 80.44 126 GLU A O 1
ATOM 1004 N N . ILE A 1 127 ? 16.154 9.001 -0.553 1.00 81.56 127 ILE A N 1
ATOM 1005 C CA . ILE A 1 127 ? 15.077 9.030 -1.558 1.00 81.56 127 ILE A CA 1
ATOM 1006 C C . ILE A 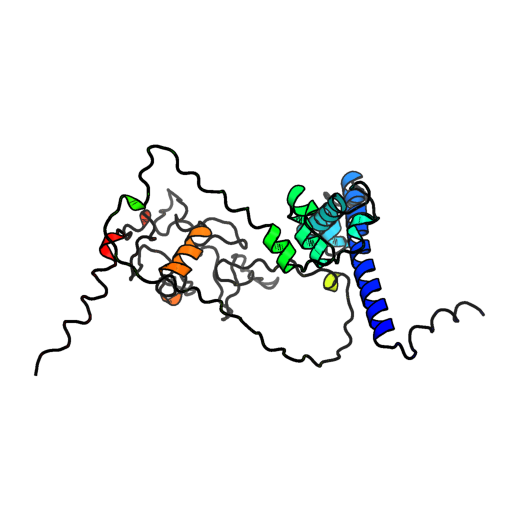1 127 ? 13.705 9.246 -0.891 1.00 81.56 127 ILE A C 1
ATOM 1008 O O . ILE A 1 127 ? 12.867 9.972 -1.427 1.00 81.56 127 ILE A O 1
ATOM 1012 N N . ARG A 1 128 ? 13.468 8.675 0.299 1.00 79.56 128 ARG A N 1
ATOM 1013 C CA . ARG A 1 128 ? 12.238 8.917 1.080 1.00 79.56 128 ARG A CA 1
ATOM 1014 C C . ARG A 1 128 ? 12.145 10.343 1.613 1.00 79.56 128 ARG A C 1
ATOM 1016 O O . ARG A 1 128 ? 11.046 10.887 1.681 1.00 79.56 128 ARG A O 1
ATOM 1023 N N . GLU A 1 129 ? 13.265 10.958 1.976 1.00 81.69 129 GLU A N 1
ATOM 1024 C CA . GLU A 1 129 ? 13.295 12.342 2.460 1.00 81.69 129 GLU A CA 1
ATOM 1025 C C . GLU A 1 129 ? 12.902 13.341 1.365 1.00 81.69 129 GLU A C 1
ATOM 1027 O O . GLU A 1 129 ? 12.220 14.319 1.665 1.00 81.69 129 GLU A O 1
ATOM 1032 N N . LEU A 1 130 ? 13.198 13.053 0.092 1.00 78.19 130 LEU A N 1
ATOM 1033 C CA . LEU A 1 130 ? 12.747 13.874 -1.042 1.00 78.19 130 LEU A CA 1
ATOM 1034 C C . LEU A 1 130 ? 11.222 13.940 -1.182 1.00 78.19 130 LEU A C 1
ATOM 1036 O O . LEU A 1 130 ? 10.707 14.890 -1.769 1.00 78.19 130 LEU A O 1
ATOM 1040 N N . ARG A 1 131 ? 10.493 12.962 -0.626 1.00 70.38 131 ARG A N 1
ATOM 1041 C CA . ARG A 1 131 ? 9.025 12.950 -0.597 1.00 70.38 131 ARG A CA 1
ATOM 1042 C C . ARG A 1 131 ? 8.452 13.977 0.387 1.00 70.38 131 ARG A C 1
ATOM 1044 O O . ARG A 1 131 ? 7.268 14.299 0.282 1.00 70.38 131 ARG A O 1
ATOM 1051 N N . ARG A 1 132 ? 9.245 14.491 1.342 1.00 64.38 132 ARG A N 1
ATOM 1052 C CA . ARG A 1 132 ? 8.770 15.533 2.264 1.00 64.38 132 ARG A CA 1
ATOM 1053 C C . ARG A 1 132 ? 8.483 16.817 1.475 1.00 64.38 132 ARG A C 1
ATOM 1055 O O . ARG A 1 132 ? 9.371 17.303 0.775 1.00 64.38 132 ARG A O 1
ATOM 1062 N N . PRO A 1 133 ? 7.270 17.386 1.578 1.00 56.22 133 PRO A N 1
ATOM 1063 C CA . PRO A 1 133 ? 6.972 18.663 0.944 1.00 56.22 133 PRO A CA 1
ATOM 1064 C C . PRO A 1 133 ? 7.933 19.737 1.474 1.00 56.22 133 PRO A C 1
ATOM 1066 O O . PRO A 1 133 ? 8.133 19.840 2.685 1.00 56.22 133 PRO A O 1
ATOM 1069 N N . LYS A 1 134 ? 8.540 20.515 0.565 1.00 51.41 134 LYS A N 1
ATOM 1070 C CA . LYS A 1 134 ? 9.386 21.670 0.912 1.00 51.41 134 LYS A CA 1
ATOM 1071 C C . LYS A 1 134 ? 8.585 22.600 1.829 1.00 51.41 134 LYS A C 1
ATOM 1073 O O . LYS A 1 134 ? 7.462 22.969 1.484 1.00 51.41 134 LYS A O 1
ATOM 1078 N N . GLU A 1 135 ? 9.150 22.960 2.980 1.00 50.91 135 GLU A N 1
ATOM 1079 C CA . GLU A 1 135 ? 8.554 23.944 3.887 1.00 50.91 135 GLU A CA 1
ATOM 1080 C C . GLU A 1 135 ? 8.309 25.245 3.113 1.00 50.91 135 GLU A C 1
ATOM 1082 O O . GLU A 1 135 ? 9.215 25.794 2.484 1.00 50.91 135 GLU A O 1
ATOM 1087 N N . ILE A 1 136 ? 7.056 25.700 3.082 1.00 47.38 136 ILE A N 1
ATOM 1088 C CA . ILE A 1 136 ? 6.681 26.917 2.362 1.00 47.38 136 ILE A CA 1
ATOM 1089 C C . ILE A 1 136 ? 7.262 28.097 3.155 1.00 47.38 136 ILE A C 1
ATOM 1091 O O . ILE A 1 136 ? 6.943 28.214 4.341 1.00 47.38 136 ILE A O 1
ATOM 1095 N N . PRO A 1 137 ? 8.088 28.974 2.551 1.00 46.22 137 PRO A N 1
ATOM 1096 C CA . PRO A 1 137 ? 8.614 30.140 3.247 1.00 46.22 137 PRO A CA 1
ATOM 1097 C C . PRO A 1 137 ? 7.456 31.004 3.743 1.00 46.22 137 PRO A C 1
ATOM 1099 O O . PRO A 1 137 ? 6.600 31.420 2.959 1.00 46.22 137 PRO A O 1
ATOM 1102 N N . TYR A 1 138 ? 7.411 31.252 5.047 1.00 52.75 138 TYR A N 1
ATOM 1103 C CA . TYR A 1 138 ? 6.421 32.140 5.635 1.00 52.75 138 TYR A CA 1
ATOM 1104 C C . TYR A 1 138 ? 6.769 33.587 5.266 1.00 52.75 138 TYR A C 1
ATOM 1106 O O . TYR A 1 138 ? 7.832 34.087 5.630 1.00 52.75 138 TYR A O 1
ATOM 1114 N N . PHE A 1 139 ? 5.883 34.251 4.526 1.00 59.81 139 PHE A N 1
ATOM 1115 C CA . PHE A 1 139 ? 5.978 35.681 4.248 1.00 59.81 139 PHE A CA 1
ATOM 1116 C C . PHE A 1 139 ? 5.003 36.421 5.160 1.00 59.81 139 PHE A C 1
ATOM 1118 O O . PHE A 1 139 ? 3.809 36.121 5.168 1.00 59.81 139 PHE A O 1
ATOM 1125 N N . GLU A 1 140 ? 5.503 37.398 5.911 1.00 51.31 140 GLU A N 1
ATOM 1126 C CA . GLU A 1 140 ? 4.662 38.271 6.726 1.00 51.31 140 GLU A CA 1
ATOM 1127 C C . GLU A 1 140 ? 3.796 39.151 5.813 1.00 51.31 140 GLU A C 1
ATOM 1129 O O . GLU A 1 140 ? 4.295 39.973 5.041 1.00 51.31 140 GLU A O 1
ATOM 1134 N N . ILE A 1 141 ? 2.477 38.958 5.875 1.00 61.09 141 ILE A N 1
ATOM 1135 C CA . ILE A 1 141 ? 1.508 39.775 5.143 1.00 61.09 141 ILE A CA 1
ATOM 1136 C C . ILE A 1 141 ? 1.258 41.059 5.958 1.00 61.09 141 ILE A C 1
ATOM 1138 O O . ILE A 1 141 ? 0.901 40.962 7.136 1.00 61.09 141 ILE A O 1
ATOM 1142 N N . PRO A 1 142 ? 1.399 42.266 5.375 1.00 48.28 142 PRO A N 1
ATOM 1143 C CA . PRO A 1 142 ? 1.182 43.518 6.098 1.00 48.28 142 PRO A CA 1
ATOM 1144 C C . PRO A 1 142 ? -0.236 43.597 6.684 1.00 48.28 142 PRO A C 1
ATOM 1146 O O . PRO A 1 142 ? -1.217 43.514 5.946 1.00 48.28 142 PRO A O 1
ATOM 1149 N N . GLY A 1 143 ? -0.345 43.787 8.002 1.00 59.06 143 GLY A N 1
ATOM 1150 C CA . GLY A 1 143 ? -1.623 43.886 8.725 1.00 59.06 143 GLY A CA 1
ATOM 1151 C C . GLY A 1 143 ? -2.046 42.619 9.477 1.00 59.06 143 GLY A C 1
ATOM 1152 O O . GLY A 1 143 ? -3.048 42.649 10.190 1.00 59.06 143 GLY A O 1
ATOM 1153 N N . GLN A 1 144 ? -1.287 41.528 9.364 1.00 46.72 144 GLN A N 1
ATOM 1154 C CA . GLN A 1 144 ? -1.404 40.378 10.255 1.00 46.72 144 GLN A CA 1
ATOM 1155 C C . GLN A 1 144 ? -0.572 40.655 11.517 1.00 46.72 144 GLN A C 1
ATOM 1157 O O . GLN A 1 144 ? 0.620 40.929 11.405 1.00 46.72 144 GLN A O 1
ATOM 1162 N N . LEU A 1 145 ? -1.200 40.625 12.701 1.00 51.91 145 LEU A N 1
ATOM 1163 C CA . LEU A 1 145 ? -0.487 40.737 13.981 1.00 51.91 145 LEU A CA 1
ATOM 1164 C C . LEU A 1 145 ? 0.568 39.628 14.034 1.00 51.91 145 LEU A C 1
ATOM 1166 O O . LEU A 1 145 ? 0.238 38.445 13.894 1.00 51.91 145 LEU A O 1
ATOM 1170 N N . SER A 1 146 ? 1.834 40.009 14.175 1.00 49.31 146 SER A N 1
ATOM 1171 C CA . SER A 1 146 ? 2.919 39.055 14.354 1.00 49.31 146 SER A CA 1
ATOM 1172 C C . SER A 1 146 ? 2.848 38.483 15.768 1.00 49.31 146 SER A C 1
ATOM 1174 O O . SER A 1 146 ? 2.390 39.135 16.703 1.00 49.31 146 SER A O 1
ATOM 1176 N N . LEU A 1 147 ? 3.325 37.251 15.947 1.00 52.50 147 LEU A N 1
ATOM 1177 C CA . LEU A 1 147 ? 3.395 36.587 17.258 1.00 52.50 147 LEU A CA 1
ATOM 1178 C C . LEU A 1 147 ? 4.169 37.409 18.311 1.00 52.50 147 LEU A C 1
ATOM 1180 O O . LEU A 1 147 ? 3.991 37.200 19.504 1.00 52.50 147 LEU A O 1
ATOM 1184 N N . SER A 1 148 ? 4.981 38.369 17.865 1.00 49.31 148 SER A N 1
ATOM 1185 C CA . SER A 1 148 ? 5.705 39.349 18.675 1.00 49.31 148 SER A CA 1
ATOM 1186 C C . SER A 1 148 ? 4.844 40.462 19.299 1.00 49.31 148 SER A C 1
ATOM 1188 O O . SER A 1 148 ? 5.341 41.146 20.189 1.00 49.31 148 SER A O 1
ATOM 1190 N N . ASP A 1 149 ? 3.573 40.632 18.913 1.00 53.34 149 ASP A N 1
ATOM 1191 C CA . ASP A 1 149 ? 2.642 41.565 19.583 1.00 53.34 149 ASP A CA 1
ATOM 1192 C C . ASP A 1 149 ? 2.058 41.001 20.898 1.00 53.34 149 ASP A C 1
ATOM 1194 O O . ASP A 1 149 ? 1.392 41.716 21.648 1.00 53.34 149 ASP A O 1
ATOM 1198 N N . PHE A 1 150 ? 2.339 39.736 21.227 1.00 43.72 150 PHE A N 1
ATOM 1199 C CA . PHE A 1 150 ? 2.031 39.142 22.527 1.00 43.72 150 PHE A CA 1
ATOM 1200 C C . PHE A 1 150 ? 3.256 39.249 23.445 1.00 43.72 150 PHE A C 1
ATOM 1202 O O . PHE A 1 150 ? 4.046 38.321 23.584 1.00 43.72 150 PHE A O 1
ATOM 1209 N N . SER A 1 151 ? 3.432 40.421 24.058 1.00 48.94 151 SER A N 1
ATOM 1210 C CA . SER A 1 151 ? 4.398 40.611 25.145 1.00 48.94 151 SER A CA 1
ATOM 1211 C C . SER A 1 151 ? 3.846 40.002 26.429 1.00 48.94 151 SER A C 1
ATOM 1213 O O . SER A 1 151 ? 3.026 40.639 27.077 1.00 48.94 151 SER A O 1
ATOM 1215 N N . GLU A 1 152 ? 4.258 38.777 26.743 1.00 45.53 152 GLU A N 1
ATOM 1216 C CA . GLU A 1 152 ? 4.422 38.209 28.093 1.00 45.53 152 GLU A CA 1
ATOM 1217 C C . GLU A 1 152 ? 4.483 36.693 27.935 1.00 45.53 152 GLU A C 1
ATOM 1219 O O . GLU A 1 152 ? 3.442 36.060 27.820 1.00 45.53 152 GLU A O 1
ATOM 1224 N N . LEU A 1 153 ? 5.690 36.130 27.869 1.00 40.38 153 LEU A N 1
ATOM 1225 C CA . LEU A 1 153 ? 6.045 34.816 28.410 1.00 40.38 153 LEU A CA 1
ATOM 1226 C C . LEU A 1 153 ? 7.566 34.665 28.267 1.00 40.38 153 LEU A C 1
ATOM 1228 O O . LEU A 1 153 ? 8.112 34.715 27.166 1.00 40.38 153 LEU A O 1
ATOM 1232 N N . ASP A 1 154 ? 8.209 34.566 29.425 1.00 33.19 154 ASP A N 1
ATOM 1233 C CA . ASP A 1 154 ? 9.648 34.584 29.642 1.00 33.19 154 ASP A CA 1
ATOM 1234 C C . ASP A 1 154 ? 10.413 33.474 28.907 1.00 33.19 154 ASP A C 1
ATOM 1236 O O . ASP A 1 154 ? 9.922 32.366 28.674 1.00 33.19 154 ASP A O 1
ATOM 1240 N N . ASP A 1 155 ? 11.661 33.810 28.593 1.00 40.31 155 ASP A N 1
ATOM 1241 C CA . ASP A 1 155 ? 12.687 32.971 27.991 1.00 40.31 155 ASP A CA 1
ATOM 1242 C C . ASP A 1 155 ? 12.860 31.624 28.720 1.00 40.31 155 ASP A C 1
ATOM 1244 O O . ASP A 1 155 ? 13.335 31.562 29.856 1.00 40.31 155 ASP A O 1
ATOM 1248 N N . ALA A 1 156 ? 12.563 30.524 28.025 1.00 32.62 156 ALA A N 1
ATOM 1249 C CA . ALA A 1 156 ? 13.015 29.185 28.393 1.00 32.62 156 ALA A CA 1
ATOM 1250 C C . ALA A 1 156 ? 13.649 28.496 27.175 1.00 32.62 156 ALA A C 1
ATOM 1252 O O . ALA A 1 156 ? 12.982 27.907 26.328 1.00 32.62 156 ALA A O 1
ATOM 1253 N N . GLU A 1 157 ? 14.968 28.674 27.109 1.00 34.81 157 GLU A N 1
ATOM 1254 C CA . GLU A 1 157 ? 16.013 27.925 26.406 1.00 34.81 157 GLU A CA 1
ATOM 1255 C C . GLU A 1 157 ? 15.611 26.941 25.290 1.00 34.81 157 GLU A C 1
ATOM 1257 O O . GLU A 1 157 ? 15.184 25.804 25.496 1.00 34.81 157 GLU A O 1
ATOM 1262 N N . THR A 1 158 ? 15.953 27.351 24.070 1.00 37.56 158 THR A N 1
ATOM 1263 C CA . THR A 1 158 ? 16.191 26.505 22.901 1.00 37.56 158 THR A CA 1
ATOM 1264 C C . THR A 1 158 ? 17.430 25.623 23.105 1.00 37.56 158 THR A C 1
ATOM 1266 O O . THR A 1 158 ? 18.540 25.940 22.683 1.00 37.56 158 THR A O 1
ATOM 1269 N N . GLY A 1 159 ? 17.236 24.469 23.740 1.00 31.08 159 GLY A N 1
ATOM 1270 C CA . GLY A 1 159 ? 18.229 23.399 23.816 1.00 31.08 159 GLY A CA 1
ATOM 1271 C C . GLY A 1 159 ? 18.089 22.414 22.657 1.00 31.08 159 GLY A C 1
ATOM 1272 O O . GLY A 1 159 ? 17.322 21.459 22.737 1.00 31.08 159 GLY A O 1
ATOM 1273 N N . ALA A 1 160 ? 18.842 22.627 21.578 1.00 34.47 160 ALA A N 1
ATOM 1274 C CA . ALA A 1 160 ? 19.053 21.617 20.547 1.00 34.47 160 ALA A CA 1
ATOM 1275 C C . ALA A 1 160 ? 19.821 20.423 21.140 1.00 34.47 160 ALA A C 1
ATOM 1277 O O . ALA A 1 160 ? 20.959 20.576 21.580 1.00 34.47 160 ALA A O 1
ATOM 1278 N N . SER A 1 161 ? 19.233 19.228 21.111 1.00 32.50 161 SER A N 1
ATOM 1279 C CA . SER A 1 161 ? 19.965 17.982 21.332 1.00 32.50 161 SER A CA 1
ATOM 1280 C C . SER A 1 161 ? 19.771 17.045 20.143 1.00 32.50 161 SER A C 1
ATOM 1282 O O . SER A 1 161 ? 18.740 16.407 19.943 1.00 32.50 161 SER A O 1
ATOM 1284 N N . ALA A 1 162 ? 20.818 16.997 19.320 1.00 38.12 162 ALA A N 1
ATOM 1285 C CA . ALA A 1 162 ? 21.095 15.883 18.437 1.00 38.12 162 ALA A CA 1
ATOM 1286 C C . ALA A 1 162 ? 21.293 14.632 19.305 1.00 38.12 162 ALA A C 1
ATOM 1288 O O . ALA A 1 162 ? 22.206 14.588 20.129 1.00 38.12 162 ALA A O 1
ATOM 1289 N N . ALA A 1 163 ? 20.424 13.638 19.140 1.00 29.94 163 ALA A N 1
ATOM 1290 C CA . ALA A 1 163 ? 20.571 12.327 19.755 1.00 29.94 163 ALA A CA 1
ATOM 1291 C C . ALA A 1 163 ? 20.859 11.304 18.653 1.00 29.94 163 ALA A C 1
ATOM 1293 O O . ALA A 1 163 ? 19.988 10.913 17.874 1.00 29.94 163 ALA A O 1
ATOM 1294 N N . GLU A 1 164 ? 22.130 10.925 18.577 1.00 30.89 164 GLU A N 1
ATOM 1295 C CA . GLU A 1 164 ? 22.648 9.810 17.801 1.00 30.89 164 GLU A CA 1
ATOM 1296 C C . GLU A 1 164 ? 22.118 8.496 18.392 1.00 30.89 164 GLU A C 1
ATOM 1298 O O . GLU A 1 164 ? 22.502 8.102 19.491 1.00 30.89 164 GLU A O 1
ATOM 1303 N N . ASN A 1 165 ? 21.258 7.786 17.660 1.00 31.50 165 ASN A N 1
ATOM 1304 C CA . ASN A 1 165 ? 20.878 6.420 18.013 1.00 31.50 165 ASN A CA 1
ATOM 1305 C C . ASN A 1 165 ? 21.730 5.438 17.207 1.00 31.50 165 ASN A C 1
ATOM 1307 O O . ASN A 1 165 ? 21.428 5.105 16.061 1.00 31.50 165 ASN A O 1
ATOM 1311 N N . SER A 1 166 ? 22.814 4.987 17.837 1.00 34.91 166 SER A N 1
ATOM 1312 C CA . SER A 1 166 ? 23.579 3.813 17.418 1.00 34.91 166 SER A CA 1
ATOM 1313 C C . SER A 1 166 ? 22.791 2.550 17.773 1.00 34.91 166 SER A C 1
ATOM 1315 O O . SER A 1 166 ? 22.547 2.283 18.948 1.00 34.91 166 SER A O 1
ATOM 1317 N N . ALA A 1 167 ? 22.389 1.777 16.765 1.00 29.77 167 ALA A N 1
ATOM 1318 C CA . ALA A 1 167 ? 21.797 0.454 16.948 1.00 29.77 167 ALA A CA 1
ATOM 1319 C C . ALA A 1 167 ? 22.902 -0.625 16.974 1.00 29.77 167 ALA A C 1
ATOM 1321 O O . ALA A 1 167 ? 23.847 -0.534 16.184 1.00 29.77 167 ALA A O 1
ATOM 1322 N N . PRO A 1 168 ? 22.815 -1.641 17.852 1.00 35.78 168 PRO A N 1
ATOM 1323 C CA . PRO A 1 168 ? 23.791 -2.721 17.917 1.00 35.78 168 PRO A CA 1
ATOM 1324 C C . PRO A 1 168 ? 23.573 -3.745 16.795 1.00 35.78 168 PRO A C 1
ATOM 1326 O O . PRO A 1 168 ? 22.457 -4.179 16.514 1.00 35.78 168 PRO A O 1
ATOM 1329 N N . THR A 1 169 ? 24.679 -4.142 16.173 1.00 31.22 169 THR A N 1
ATOM 1330 C CA . THR A 1 169 ? 24.779 -5.225 15.194 1.00 31.22 169 THR A CA 1
ATOM 1331 C C . THR A 1 169 ? 24.592 -6.573 15.890 1.00 31.22 169 THR A C 1
ATOM 1333 O O . THR A 1 169 ? 25.481 -7.011 16.620 1.00 31.22 169 THR A O 1
ATOM 1336 N N . GLU A 1 170 ? 23.471 -7.254 15.647 1.00 33.25 170 GLU A N 1
ATOM 1337 C CA . GLU A 1 170 ? 23.324 -8.672 15.985 1.00 33.25 170 GLU A CA 1
ATOM 1338 C C . GLU A 1 170 ? 23.691 -9.558 14.791 1.00 33.25 170 GLU A C 1
ATOM 1340 O O . GLU A 1 170 ? 23.146 -9.476 13.690 1.00 33.25 170 GLU A O 1
ATOM 1345 N N . THR A 1 171 ? 24.678 -10.407 15.045 1.00 32.19 171 THR A N 1
ATOM 1346 C CA . THR A 1 171 ? 25.259 -11.402 14.154 1.00 32.19 171 THR A CA 1
ATOM 1347 C C . THR A 1 171 ? 24.270 -12.551 13.931 1.00 32.19 171 THR A C 1
ATOM 1349 O O . THR A 1 171 ? 23.996 -13.310 14.858 1.00 32.19 171 THR A O 1
ATOM 1352 N N . MET A 1 172 ? 23.768 -12.732 12.706 1.00 30.94 172 MET A N 1
ATOM 1353 C CA . MET A 1 172 ? 22.997 -13.924 12.332 1.00 30.94 172 MET A CA 1
ATOM 1354 C C . MET A 1 172 ? 23.882 -14.951 11.621 1.00 30.94 172 MET A C 1
ATOM 1356 O O . MET A 1 172 ? 24.236 -14.805 10.453 1.00 30.94 172 MET A O 1
ATOM 1360 N N . THR A 1 173 ? 24.206 -16.030 12.329 1.00 34.66 173 THR A N 1
ATOM 1361 C CA . THR A 1 173 ? 24.698 -17.293 11.768 1.00 34.66 173 THR A CA 1
ATOM 1362 C C . THR A 1 173 ? 23.574 -18.325 11.815 1.00 34.66 173 THR A C 1
ATOM 1364 O O . THR A 1 173 ? 23.267 -18.874 12.870 1.00 34.66 173 THR A O 1
ATOM 1367 N N . SER A 1 174 ? 22.972 -18.642 10.667 1.00 32.25 174 SER A N 1
ATOM 1368 C CA . SER A 1 174 ? 22.318 -19.941 10.475 1.00 32.25 174 SER A CA 1
ATOM 1369 C C . SER A 1 174 ? 22.122 -20.249 8.994 1.00 32.25 174 SER A C 1
ATOM 1371 O O . SER A 1 174 ? 21.262 -19.693 8.317 1.00 32.25 174 SER A O 1
ATOM 1373 N N . THR A 1 175 ? 22.957 -21.148 8.487 1.00 38.00 175 THR A N 1
ATOM 1374 C CA . THR A 1 175 ? 22.860 -21.752 7.162 1.00 38.00 175 THR A CA 1
ATOM 1375 C C . THR A 1 175 ? 21.779 -22.830 7.173 1.00 38.00 175 THR A C 1
ATOM 1377 O O . THR A 1 175 ? 22.023 -23.979 7.534 1.00 38.00 175 THR A O 1
ATOM 1380 N N . THR A 1 176 ? 20.578 -22.467 6.731 1.00 32.03 176 THR A N 1
ATOM 1381 C CA . THR A 1 176 ? 19.609 -23.427 6.189 1.00 32.03 176 THR A CA 1
ATOM 1382 C C . THR A 1 176 ? 19.400 -23.090 4.717 1.00 32.03 176 THR A C 1
ATOM 1384 O O . THR A 1 176 ? 19.324 -21.921 4.344 1.00 32.03 176 THR A O 1
ATOM 1387 N N . ALA A 1 177 ? 19.449 -24.108 3.857 1.00 35.09 177 ALA A N 1
ATOM 1388 C CA . ALA A 1 177 ? 19.380 -23.944 2.411 1.00 35.09 177 ALA A CA 1
ATOM 1389 C C . ALA A 1 177 ? 18.025 -23.334 2.020 1.00 35.09 177 ALA A C 1
ATOM 1391 O O . ALA A 1 177 ? 16.995 -24.000 2.085 1.00 35.09 177 ALA A O 1
ATOM 1392 N N . PHE A 1 178 ? 18.057 -22.056 1.649 1.00 28.08 178 PHE A N 1
ATOM 1393 C CA . PHE A 1 178 ? 16.909 -21.263 1.227 1.00 28.08 178 PHE A CA 1
ATOM 1394 C C . PHE A 1 178 ? 16.553 -21.625 -0.220 1.00 28.08 178 PHE A C 1
ATOM 1396 O O . PHE A 1 178 ? 17.321 -21.359 -1.146 1.00 28.08 178 PHE A O 1
ATOM 1403 N N . THR A 1 179 ? 15.399 -22.249 -0.432 1.00 31.34 179 THR A N 1
ATOM 1404 C CA . THR A 1 179 ? 14.798 -22.367 -1.765 1.00 31.34 179 THR A CA 1
ATOM 1405 C C . THR A 1 179 ? 14.039 -21.078 -2.054 1.00 31.34 179 THR A C 1
ATOM 1407 O O . THR A 1 179 ? 12.917 -20.924 -1.588 1.00 31.34 179 THR A O 1
ATOM 1410 N N . VAL A 1 180 ? 14.671 -20.157 -2.787 1.00 33.78 180 VAL A N 1
ATOM 1411 C CA . VAL A 1 180 ? 14.081 -18.868 -3.182 1.00 33.78 180 VAL A CA 1
ATOM 1412 C C . VAL A 1 180 ? 12.966 -19.117 -4.201 1.00 33.78 180 VAL A C 1
ATOM 1414 O O . VAL A 1 180 ? 13.246 -19.476 -5.347 1.00 33.78 180 VAL A O 1
ATOM 1417 N N . SER A 1 181 ? 11.712 -18.948 -3.784 1.00 37.66 181 SER A N 1
ATOM 1418 C CA . SER A 1 181 ? 10.544 -18.968 -4.677 1.00 37.66 181 SER A CA 1
ATOM 1419 C C . SER A 1 181 ? 10.280 -17.566 -5.244 1.00 37.66 181 SER A C 1
ATOM 1421 O O . SER A 1 181 ? 10.841 -16.578 -4.768 1.00 37.66 181 SER A O 1
ATOM 1423 N N . ALA A 1 182 ? 9.466 -17.441 -6.298 1.00 42.50 182 ALA A N 1
ATOM 1424 C CA . ALA A 1 182 ? 9.163 -16.137 -6.900 1.00 42.50 182 ALA A CA 1
ATOM 1425 C C . ALA A 1 182 ? 8.502 -15.175 -5.894 1.00 42.50 182 ALA A C 1
ATOM 1427 O O . ALA A 1 182 ? 8.671 -13.963 -6.018 1.00 42.50 182 ALA A O 1
ATOM 1428 N N . GLU A 1 183 ? 7.827 -15.713 -4.876 1.00 43.06 183 GLU A N 1
ATOM 1429 C CA . GLU A 1 183 ? 7.289 -14.987 -3.729 1.00 43.06 183 GLU A CA 1
ATOM 1430 C C . GLU A 1 183 ? 8.391 -14.371 -2.847 1.00 43.06 183 GLU A C 1
ATOM 1432 O O . GLU A 1 183 ? 8.257 -13.217 -2.461 1.00 43.06 183 GLU A O 1
ATOM 1437 N N . ASP A 1 184 ? 9.532 -15.042 -2.634 1.00 40.44 184 ASP A N 1
ATOM 1438 C CA . ASP A 1 184 ? 10.660 -14.519 -1.832 1.00 40.44 184 ASP A CA 1
ATOM 1439 C C . ASP A 1 184 ? 11.387 -13.343 -2.518 1.00 40.44 184 ASP A C 1
ATOM 1441 O O . ASP A 1 184 ? 12.088 -12.545 -1.890 1.00 40.44 184 ASP A O 1
ATOM 1445 N N . LEU A 1 185 ? 11.222 -13.206 -3.839 1.00 44.22 185 LEU A N 1
ATOM 1446 C CA . LEU A 1 185 ? 11.730 -12.071 -4.616 1.00 44.22 185 LEU A CA 1
ATOM 1447 C C . LEU A 1 185 ? 10.798 -10.853 -4.556 1.00 44.22 185 LEU A C 1
ATOM 1449 O O . LEU A 1 185 ? 11.136 -9.789 -5.093 1.00 44.22 185 LEU A O 1
ATOM 1453 N N . ILE A 1 186 ? 9.652 -10.962 -3.889 1.00 51.34 186 ILE A N 1
ATOM 1454 C CA . ILE A 1 186 ? 8.645 -9.922 -3.715 1.00 51.34 186 ILE A CA 1
ATOM 1455 C C . ILE A 1 186 ? 8.640 -9.613 -2.223 1.00 51.34 186 ILE A C 1
ATOM 1457 O O . ILE A 1 186 ? 8.359 -10.475 -1.411 1.00 51.34 186 ILE A O 1
ATOM 1461 N N . GLY A 1 187 ? 9.004 -8.384 -1.843 1.00 47.03 187 GLY A N 1
ATOM 1462 C CA . GLY A 1 187 ? 8.768 -7.988 -0.456 1.00 47.03 187 GLY A CA 1
ATOM 1463 C C . GLY A 1 187 ? 7.273 -8.128 -0.214 1.00 47.03 187 GLY A C 1
ATOM 1464 O O . GLY A 1 187 ? 6.502 -7.631 -1.049 1.00 47.03 187 GLY A O 1
ATOM 1465 N N . ASP A 1 188 ? 6.901 -8.840 0.849 1.00 47.44 188 ASP A N 1
ATOM 1466 C CA . ASP A 1 188 ? 5.508 -9.034 1.224 1.00 47.44 188 ASP A CA 1
ATOM 1467 C C . ASP A 1 188 ? 4.755 -7.703 1.099 1.00 47.44 188 ASP A C 1
ATOM 1469 O O . ASP A 1 188 ? 5.331 -6.634 1.360 1.00 47.44 188 ASP A O 1
ATOM 1473 N N . PRO A 1 189 ? 3.490 -7.705 0.635 1.00 53.12 189 PRO A N 1
ATOM 1474 C CA . PRO A 1 189 ? 2.672 -6.514 0.795 1.00 53.12 189 PRO A CA 1
ATOM 1475 C C . PRO A 1 189 ? 2.780 -6.114 2.265 1.00 53.12 189 PRO A C 1
ATOM 1477 O O . PRO A 1 189 ? 2.498 -6.959 3.110 1.00 53.12 189 PRO A O 1
ATOM 1480 N N . GLU A 1 190 ? 3.240 -4.884 2.545 1.00 57.31 190 GLU A N 1
ATOM 1481 C CA . GLU A 1 190 ? 3.298 -4.365 3.914 1.00 57.31 190 GLU A CA 1
ATOM 1482 C C . GLU A 1 190 ? 1.996 -4.765 4.594 1.00 57.31 190 GLU A C 1
ATOM 1484 O O . GLU A 1 190 ? 0.905 -4.430 4.109 1.00 57.31 190 GLU A O 1
ATOM 1489 N N . GLU A 1 191 ? 2.116 -5.624 5.605 1.00 69.12 191 GLU A N 1
ATOM 1490 C CA . GLU A 1 191 ? 0.952 -6.220 6.226 1.00 69.12 191 GLU A CA 1
ATOM 1491 C C . GLU A 1 191 ? 0.137 -5.067 6.796 1.00 69.12 191 GLU A C 1
ATOM 1493 O O . GLU A 1 191 ? 0.614 -4.313 7.642 1.00 69.12 191 GLU A O 1
ATOM 1498 N N . LYS A 1 192 ? -1.067 -4.857 6.257 1.00 74.69 192 LYS A N 1
ATOM 1499 C CA . LYS A 1 192 ? -1.893 -3.711 6.633 1.00 74.69 192 LYS A CA 1
ATOM 1500 C C . LYS A 1 192 ? -2.260 -3.836 8.105 1.00 74.69 192 LYS A C 1
ATOM 1502 O O . LYS A 1 192 ? -3.087 -4.674 8.474 1.00 74.69 192 LYS A O 1
ATOM 1507 N N . LEU A 1 193 ? -1.642 -2.998 8.928 1.00 83.00 193 LEU A N 1
ATOM 1508 C CA . LEU A 1 193 ? -1.864 -2.985 10.363 1.00 83.00 193 LEU A CA 1
ATOM 1509 C C . LEU A 1 193 ? -3.138 -2.207 10.708 1.00 83.00 193 LEU A C 1
ATOM 1511 O O . LEU A 1 193 ? -3.569 -1.279 10.020 1.00 83.00 193 LEU A O 1
ATOM 1515 N N . SER A 1 194 ? -3.767 -2.615 11.803 1.00 82.50 194 SER A N 1
ATOM 1516 C CA . SER A 1 194 ? -4.839 -1.861 12.445 1.00 82.50 194 SER A CA 1
ATOM 1517 C C . SER A 1 194 ? -4.305 -0.559 13.041 1.00 82.50 194 SER A C 1
ATOM 1519 O O . SER A 1 194 ? -3.099 -0.377 13.195 1.00 82.50 194 SER A O 1
ATOM 1521 N N . ALA A 1 195 ? -5.217 0.305 13.488 1.00 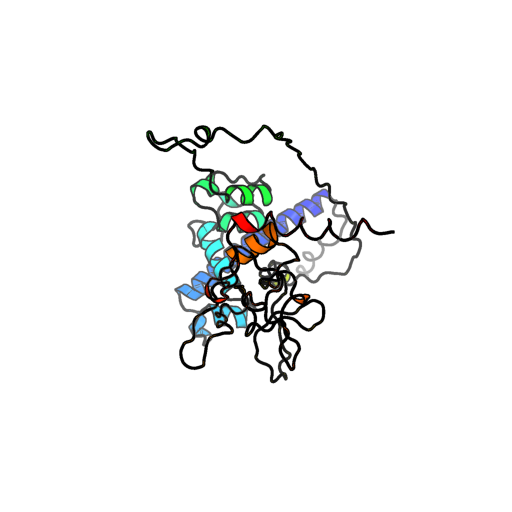79.94 195 ALA A N 1
ATOM 1522 C CA . ALA A 1 195 ? -4.869 1.493 14.264 1.00 79.94 195 ALA A CA 1
ATOM 1523 C C . ALA A 1 195 ? -4.022 1.161 15.509 1.00 79.94 195 ALA A C 1
ATOM 1525 O O . ALA A 1 195 ? -3.231 1.979 15.951 1.00 79.94 195 ALA A O 1
ATOM 1526 N N . TYR A 1 196 ? -4.155 -0.046 16.060 1.00 78.81 196 TYR A N 1
ATOM 1527 C CA . TYR A 1 196 ? -3.401 -0.507 17.225 1.00 78.81 196 TYR A CA 1
ATOM 1528 C C . TYR A 1 196 ? -2.096 -1.234 16.864 1.00 78.81 196 TYR A C 1
ATOM 1530 O O . TYR A 1 196 ? -1.494 -1.856 17.727 1.00 78.81 196 TYR A O 1
ATOM 1538 N N . GLY A 1 197 ? -1.679 -1.227 15.594 1.00 81.00 197 GLY A N 1
ATOM 1539 C CA . GLY A 1 197 ? -0.472 -1.930 15.145 1.00 81.00 197 GLY A CA 1
ATOM 1540 C C . GLY A 1 197 ? -0.647 -3.441 14.946 1.00 81.00 197 GLY A C 1
ATOM 1541 O O . GLY A 1 197 ? 0.310 -4.127 14.616 1.00 81.00 197 GLY A O 1
ATOM 1542 N N . PHE A 1 198 ? -1.863 -3.974 15.104 1.00 84.44 198 PHE A N 1
ATOM 1543 C CA . PHE A 1 198 ? -2.130 -5.411 14.958 1.00 84.44 198 PHE A CA 1
ATOM 1544 C C . PHE A 1 198 ? -2.489 -5.835 13.528 1.00 84.44 198 PHE A C 1
ATOM 1546 O O . PHE A 1 198 ? -3.253 -5.113 12.880 1.00 84.44 198 PHE A O 1
ATOM 1553 N N . PRO A 1 199 ? -2.054 -7.023 13.068 1.00 85.62 199 PRO A N 1
ATOM 1554 C CA . PRO A 1 199 ? -2.399 -7.555 11.753 1.00 85.62 199 PRO A CA 1
ATOM 1555 C C . PRO A 1 199 ? -3.874 -7.967 11.654 1.00 85.62 199 PRO A C 1
ATOM 1557 O O . PRO A 1 199 ? -4.581 -8.115 12.659 1.00 85.62 199 PRO A O 1
ATOM 1560 N N . LYS A 1 200 ? -4.356 -8.183 10.425 1.00 85.94 200 LYS A N 1
ATOM 1561 C CA . LYS A 1 200 ? -5.731 -8.636 10.167 1.00 85.94 200 LYS A CA 1
ATOM 1562 C C . LYS A 1 200 ? -5.966 -10.043 10.718 1.00 85.94 200 LYS A C 1
ATOM 1564 O O . LYS A 1 200 ? -5.186 -10.963 10.500 1.00 85.94 200 LYS A O 1
ATOM 1569 N N . ARG A 1 201 ? -7.093 -10.229 11.405 1.00 84.44 201 ARG A N 1
ATOM 1570 C CA . ARG A 1 201 ? -7.529 -11.542 11.880 1.00 84.44 201 ARG A CA 1
ATOM 1571 C C . ARG A 1 201 ? -7.996 -12.394 10.703 1.00 84.44 201 ARG A C 1
ATOM 1573 O O . ARG A 1 201 ? -8.838 -11.963 9.915 1.00 84.44 201 ARG A O 1
ATOM 1580 N N . VAL A 1 202 ? -7.483 -13.617 10.636 1.00 83.81 202 VAL A N 1
ATOM 1581 C CA . VAL A 1 202 ? -7.897 -14.647 9.681 1.00 83.81 202 VAL A CA 1
ATOM 1582 C C . VAL A 1 202 ? -8.433 -15.828 10.480 1.00 83.81 202 VAL A C 1
ATOM 1584 O O . VAL A 1 202 ? -7.735 -16.357 11.345 1.00 83.81 202 VAL A O 1
ATOM 1587 N N . TYR A 1 203 ? -9.684 -16.206 10.224 1.00 80.62 203 TYR A N 1
ATOM 1588 C CA . TYR A 1 203 ? -10.280 -17.405 10.807 1.00 80.62 203 TYR A CA 1
ATOM 1589 C C . TYR A 1 203 ? -9.995 -18.625 9.919 1.00 80.62 203 TYR A C 1
ATOM 1591 O O . TYR A 1 203 ? -9.883 -18.466 8.700 1.00 80.62 203 TYR A O 1
ATOM 1599 N N . PRO A 1 204 ? -9.880 -19.835 10.493 1.00 81.81 204 PRO A N 1
ATOM 1600 C CA . PRO A 1 204 ? -9.774 -21.057 9.703 1.00 81.81 204 PRO A CA 1
ATOM 1601 C C . PRO A 1 204 ? -11.054 -21.298 8.884 1.00 81.81 204 PRO A C 1
ATOM 1603 O O . PRO A 1 204 ? -12.121 -20.778 9.212 1.00 81.81 204 PRO A O 1
ATOM 1606 N N . ALA A 1 205 ? -10.939 -22.055 7.790 1.00 80.94 205 ALA A N 1
ATOM 1607 C CA . ALA A 1 205 ? -11.997 -22.198 6.781 1.00 80.94 205 ALA A CA 1
ATOM 1608 C C . ALA A 1 205 ? -13.297 -22.845 7.305 1.00 80.94 205 ALA A C 1
ATOM 1610 O O . ALA A 1 205 ? -14.350 -22.697 6.693 1.00 80.94 205 ALA A O 1
ATOM 1611 N N . ASP A 1 206 ? -13.223 -23.556 8.427 1.00 85.12 206 ASP A N 1
ATOM 1612 C CA . ASP A 1 206 ? -14.336 -24.194 9.133 1.00 85.12 206 ASP A CA 1
ATOM 1613 C C . ASP A 1 206 ? -15.001 -23.286 10.184 1.00 85.12 206 ASP A C 1
ATOM 1615 O O . ASP A 1 206 ? -16.000 -23.666 10.800 1.00 85.12 206 ASP A O 1
ATOM 1619 N N . SER A 1 207 ? -14.483 -22.074 10.391 1.00 81.56 207 SER A N 1
ATOM 1620 C CA . SER A 1 207 ? -15.040 -21.115 11.339 1.00 81.56 2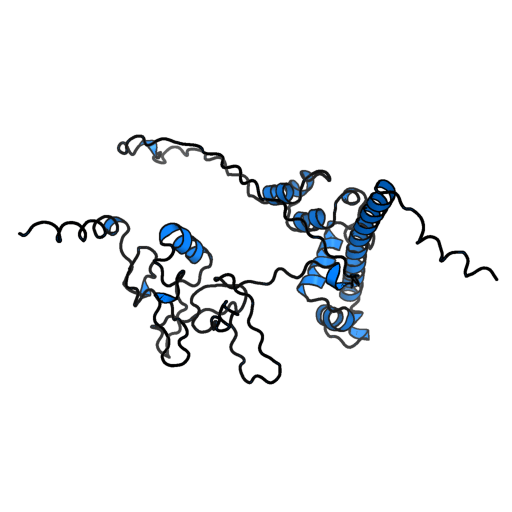07 SER A CA 1
ATOM 1621 C C . SER A 1 207 ? -16.340 -20.498 10.823 1.00 81.56 207 SER A C 1
ATOM 1623 O O . SER A 1 207 ? -16.399 -19.939 9.731 1.00 81.56 207 SER A O 1
ATOM 1625 N N . LEU A 1 208 ? -17.372 -20.499 11.668 1.00 82.38 208 LEU A N 1
ATOM 1626 C CA . LEU A 1 208 ? -18.616 -19.756 11.427 1.00 82.38 208 LEU A CA 1
ATOM 1627 C C . LEU A 1 208 ? -18.472 -18.247 11.696 1.00 82.38 208 LEU A C 1
ATOM 1629 O O . LEU A 1 208 ? -19.398 -17.481 11.433 1.00 82.38 208 LEU A O 1
ATOM 1633 N N . LEU A 1 209 ? -17.339 -17.811 12.255 1.00 77.69 209 LEU A N 1
ATOM 1634 C CA . LEU A 1 209 ? -17.083 -16.405 12.547 1.00 77.69 209 LEU A CA 1
ATOM 1635 C C . LEU A 1 209 ? -16.652 -15.674 11.278 1.00 77.69 209 LEU A C 1
ATOM 1637 O O . LEU A 1 209 ? -15.618 -15.981 10.688 1.00 77.69 209 LEU A O 1
ATOM 1641 N N . THR A 1 210 ? -17.416 -14.651 10.910 1.00 76.75 210 THR A N 1
ATOM 1642 C CA . THR A 1 210 ? -17.117 -13.770 9.773 1.00 76.75 210 THR A CA 1
ATOM 1643 C C . THR A 1 210 ? -16.802 -12.341 10.207 1.00 76.75 210 THR A C 1
ATOM 1645 O O . THR A 1 210 ? -16.582 -11.480 9.357 1.00 76.75 210 THR A O 1
ATOM 1648 N N . THR A 1 211 ? -16.793 -12.060 11.516 1.00 77.12 211 THR A N 1
ATOM 1649 C CA . THR A 1 211 ? -16.603 -10.705 12.043 1.00 77.12 211 THR A CA 1
ATOM 1650 C C . THR A 1 211 ? -15.184 -10.208 11.749 1.00 77.12 211 THR A C 1
ATOM 1652 O O . THR A 1 211 ? -14.224 -10.771 12.283 1.00 77.12 211 THR A O 1
ATOM 1655 N N . PRO A 1 212 ? -15.012 -9.155 10.932 1.00 78.50 212 PRO A N 1
ATOM 1656 C CA . PRO A 1 212 ? -13.699 -8.575 10.669 1.00 78.50 212 PRO A CA 1
ATOM 1657 C C . PRO A 1 212 ? -13.092 -7.968 11.941 1.00 78.50 212 PRO A C 1
ATOM 1659 O O . PRO A 1 212 ? -13.779 -7.296 12.715 1.00 78.50 212 PRO A O 1
ATOM 1662 N N . GLY A 1 213 ? -11.788 -8.167 12.123 1.00 82.69 213 GLY A N 1
ATOM 1663 C CA . GLY A 1 213 ? -11.043 -7.696 13.286 1.00 82.69 213 GLY A CA 1
ATOM 1664 C C . GLY A 1 213 ? -9.535 -7.767 13.076 1.00 82.69 213 GLY A C 1
ATOM 1665 O O . GLY A 1 213 ? -9.063 -8.293 12.064 1.00 82.69 213 GLY A O 1
ATOM 1666 N N . CYS A 1 214 ? -8.773 -7.261 14.039 1.00 85.25 214 CYS A N 1
ATOM 1667 C CA . CYS A 1 214 ? -7.331 -7.487 14.116 1.00 85.25 214 CYS A CA 1
ATOM 1668 C C . CYS A 1 214 ? -6.997 -8.619 15.100 1.00 85.25 214 CYS A C 1
ATOM 1670 O O . CYS A 1 214 ? -7.865 -9.087 15.849 1.00 85.25 214 CYS A O 1
ATOM 1672 N N . LYS A 1 215 ? -5.759 -9.118 15.052 1.00 82.88 215 LYS A N 1
ATOM 1673 C CA . LYS A 1 215 ? -5.223 -10.168 15.929 1.00 82.88 215 LYS A CA 1
ATOM 1674 C C . LYS A 1 215 ? -4.266 -9.526 16.940 1.00 82.88 215 LYS A C 1
ATOM 1676 O O . LYS A 1 215 ? -3.143 -9.200 16.586 1.00 82.88 215 LYS A O 1
ATOM 1681 N N . GLY A 1 216 ? -4.743 -9.320 18.166 1.00 75.88 216 GLY A N 1
ATOM 1682 C CA . GLY A 1 216 ? -3.960 -8.752 19.267 1.00 75.88 216 GLY A CA 1
ATOM 1683 C C . GLY A 1 216 ? -2.993 -9.763 19.883 1.00 75.88 216 GLY A C 1
ATOM 1684 O O . GLY A 1 216 ? -3.104 -10.966 19.623 1.00 75.88 216 GLY A O 1
ATOM 1685 N N . ASP A 1 217 ? -2.101 -9.278 20.748 1.00 65.12 217 ASP A N 1
ATOM 1686 C CA . ASP A 1 217 ? -1.005 -10.054 21.359 1.00 65.12 217 ASP A CA 1
ATOM 1687 C C . ASP A 1 217 ? -1.472 -11.292 22.140 1.00 65.12 217 ASP A C 1
ATOM 1689 O O . ASP A 1 217 ? -0.805 -12.323 22.157 1.00 65.12 217 ASP A O 1
ATOM 1693 N N . ASN A 1 218 ? -2.674 -11.240 22.719 1.00 59.03 218 ASN A N 1
ATOM 1694 C CA . ASN A 1 218 ? -3.238 -12.318 23.538 1.00 59.03 218 ASN A CA 1
ATOM 1695 C C . ASN A 1 218 ? -4.171 -13.265 22.759 1.00 59.03 218 ASN A C 1
ATOM 1697 O O . ASN A 1 218 ? -4.999 -13.956 23.355 1.00 59.03 218 ASN A O 1
ATOM 1701 N N . GLY A 1 219 ? -4.141 -13.244 21.421 1.00 57.38 219 GLY A N 1
ATOM 1702 C CA . GLY A 1 219 ? -5.045 -14.029 20.563 1.00 57.38 219 GLY A CA 1
ATOM 1703 C C . GLY A 1 219 ? -6.495 -13.520 20.526 1.00 57.38 219 GLY A C 1
ATOM 1704 O O . GLY A 1 219 ? -7.240 -13.853 19.606 1.00 57.38 219 GLY A O 1
ATOM 1705 N N . ARG A 1 220 ? -6.878 -12.651 21.466 1.00 61.03 220 ARG A N 1
ATOM 1706 C CA . ARG A 1 220 ? -8.075 -11.805 21.422 1.00 61.03 220 ARG A CA 1
ATOM 1707 C C . ARG A 1 220 ? -7.671 -10.443 20.878 1.00 61.03 220 ARG A C 1
ATOM 1709 O O . ARG A 1 220 ? -7.135 -9.623 21.610 1.00 61.03 220 ARG A O 1
ATOM 1716 N N . GLY A 1 221 ? -7.826 -10.230 19.575 1.00 69.06 221 GLY A N 1
ATOM 1717 C CA . GLY A 1 221 ? -7.701 -8.878 19.029 1.00 69.06 221 GLY A CA 1
ATOM 1718 C C . GLY A 1 221 ? -9.022 -8.126 19.062 1.00 69.06 221 GLY A C 1
ATOM 1719 O O . GLY A 1 221 ? -9.977 -8.571 19.694 1.00 69.06 221 GLY A O 1
ATOM 1720 N N . TYR A 1 222 ? -9.112 -7.042 18.299 1.00 77.38 222 TYR A N 1
ATOM 1721 C CA . TYR A 1 222 ? -10.287 -6.175 18.328 1.00 77.38 222 TYR A CA 1
ATOM 1722 C C . TYR A 1 222 ? -11.224 -6.447 17.168 1.00 77.38 222 TYR A C 1
ATOM 1724 O O . TYR A 1 222 ? -10.808 -6.471 16.006 1.00 77.38 222 TYR A O 1
ATOM 1732 N N . ASP A 1 223 ? -12.497 -6.624 17.498 1.00 78.75 223 ASP A N 1
ATOM 1733 C CA . ASP A 1 223 ? -13.559 -6.685 16.512 1.00 78.75 223 ASP A CA 1
ATOM 1734 C C . ASP A 1 223 ? -13.821 -5.281 15.991 1.00 78.75 223 ASP A C 1
ATOM 1736 O O . ASP A 1 223 ? -14.113 -4.342 16.734 1.00 78.75 223 ASP A O 1
ATOM 1740 N N . CYS A 1 224 ? -13.764 -5.126 14.675 1.00 78.50 224 CYS A N 1
ATOM 1741 C CA . CYS A 1 224 ? -13.920 -3.818 14.063 1.00 78.50 224 CYS A CA 1
ATOM 1742 C C . CYS A 1 224 ? -15.337 -3.237 14.237 1.00 78.50 224 CYS A C 1
ATOM 1744 O O . CYS A 1 224 ? -15.563 -2.101 13.851 1.00 78.50 224 CYS A O 1
ATOM 1746 N N . PHE A 1 225 ? -16.305 -4.004 14.758 1.00 76.69 225 PHE A N 1
ATOM 1747 C CA . PHE A 1 225 ? -17.668 -3.517 14.999 1.00 76.69 225 PHE A CA 1
ATOM 1748 C C . PHE A 1 225 ? -17.720 -2.504 16.149 1.00 76.69 225 PHE A C 1
ATOM 1750 O O . PHE A 1 225 ? -18.497 -1.559 16.079 1.00 76.69 225 PHE A O 1
ATOM 1757 N N . ASN A 1 226 ? -16.861 -2.683 17.158 1.00 76.12 226 ASN A N 1
ATOM 1758 C CA . ASN A 1 226 ? -16.755 -1.804 18.328 1.00 76.12 226 ASN A CA 1
ATOM 1759 C C . ASN A 1 226 ? -15.502 -0.909 18.280 1.00 76.12 226 ASN A C 1
ATOM 1761 O O . ASN A 1 226 ? -15.264 -0.108 19.185 1.00 76.12 226 ASN A O 1
ATOM 1765 N N . CYS A 1 227 ? -14.680 -1.040 17.235 1.00 77.69 227 CYS A N 1
ATOM 1766 C CA . CYS A 1 227 ? -13.489 -0.223 17.053 1.00 77.69 227 CYS A CA 1
ATOM 1767 C C . CYS A 1 227 ? -13.881 1.158 16.528 1.00 77.69 227 CYS A C 1
ATOM 1769 O O . CYS A 1 227 ? -14.356 1.290 15.406 1.00 77.69 227 CYS A O 1
ATOM 1771 N N . HIS A 1 228 ? -13.631 2.195 17.320 1.00 78.12 228 HIS A N 1
ATOM 1772 C CA . HIS A 1 228 ? -13.998 3.569 16.984 1.00 78.12 228 HIS A CA 1
ATOM 1773 C C . HIS A 1 228 ? -12.896 4.335 16.223 1.00 78.12 228 HIS A C 1
ATOM 1775 O O . HIS A 1 228 ? -13.023 5.545 16.044 1.00 78.12 228 HIS A O 1
ATOM 1781 N N . LEU A 1 229 ? -11.836 3.644 15.785 1.00 79.31 229 LEU A N 1
ATOM 1782 C CA . LEU A 1 229 ? -10.692 4.203 15.059 1.00 79.31 229 LEU A CA 1
ATOM 1783 C C . LEU A 1 229 ? -10.677 3.741 13.597 1.00 79.31 229 LEU A C 1
ATOM 1785 O O . LEU A 1 229 ? -10.913 2.566 13.303 1.00 79.31 229 LEU A O 1
ATOM 1789 N N . GLU A 1 230 ? -10.336 4.644 12.681 1.00 78.25 230 GLU A N 1
ATOM 1790 C CA . GLU A 1 230 ? -10.103 4.318 11.274 1.00 78.25 230 GLU A CA 1
ATOM 1791 C C . GLU A 1 230 ? -8.781 3.565 11.085 1.00 78.25 230 GLU A C 1
ATOM 1793 O O . GLU A 1 230 ? -7.733 3.929 11.618 1.00 78.25 230 GLU A O 1
ATOM 1798 N N . CYS A 1 231 ? -8.842 2.483 10.309 1.00 79.50 231 CYS A N 1
ATOM 1799 C CA . CYS A 1 231 ? -7.675 1.737 9.857 1.00 79.50 231 CYS A CA 1
ATOM 1800 C C . CYS A 1 231 ? -7.970 0.997 8.550 1.00 79.50 231 CYS A C 1
ATOM 1802 O O . CYS A 1 231 ? -9.121 0.858 8.125 1.00 79.50 231 CYS A O 1
ATOM 1804 N N . GLU A 1 232 ? -6.924 0.451 7.935 1.00 75.19 232 GLU A N 1
ATOM 1805 C CA . GLU A 1 232 ? -7.010 -0.174 6.615 1.00 75.19 232 GLU A CA 1
ATOM 1806 C C . GLU A 1 232 ? -7.623 -1.587 6.596 1.00 75.19 232 GLU A C 1
ATOM 1808 O O . GLU A 1 232 ? -7.778 -2.166 5.522 1.00 75.19 232 GLU A O 1
ATOM 1813 N N . ILE A 1 233 ? -7.976 -2.167 7.751 1.00 77.75 233 ILE A N 1
ATOM 1814 C CA . ILE A 1 233 ? -8.458 -3.557 7.824 1.00 77.75 233 ILE A CA 1
ATOM 1815 C C . ILE A 1 233 ? -9.915 -3.701 7.374 1.00 77.75 233 ILE A C 1
ATOM 1817 O O . ILE A 1 233 ? -10.226 -4.612 6.602 1.00 77.75 233 ILE A O 1
ATOM 1821 N N . ARG A 1 234 ? -10.816 -2.850 7.881 1.00 69.25 234 ARG A N 1
ATOM 1822 C CA . ARG A 1 234 ? -12.259 -2.929 7.585 1.00 69.25 234 ARG A CA 1
ATOM 1823 C C . ARG A 1 234 ? -12.796 -1.693 6.875 1.00 69.25 234 ARG A C 1
ATOM 1825 O O . ARG A 1 234 ? -13.728 -1.843 6.100 1.00 69.25 234 ARG A O 1
ATOM 1832 N N . GLN A 1 235 ? -12.227 -0.508 7.123 1.00 65.56 235 GLN A N 1
ATOM 1833 C CA . GLN A 1 235 ? -12.660 0.766 6.522 1.00 65.56 235 GLN A CA 1
ATOM 1834 C C . GLN A 1 235 ? -14.175 1.063 6.648 1.00 65.56 235 GLN A C 1
ATOM 1836 O O . GLN A 1 235 ? -14.708 1.902 5.928 1.00 65.56 235 GLN A O 1
ATOM 1841 N N . GLU A 1 236 ? -14.887 0.398 7.564 1.00 69.69 236 GLU A N 1
ATOM 1842 C CA . GLU A 1 236 ? -16.285 0.697 7.878 1.00 69.69 236 GLU A CA 1
ATOM 1843 C C . GLU A 1 236 ? -16.348 1.619 9.093 1.00 69.69 236 GLU A C 1
ATOM 1845 O O . GLU A 1 236 ? -15.588 1.462 10.049 1.00 69.69 236 GLU A O 1
ATOM 1850 N N . TYR A 1 237 ? -17.274 2.575 9.063 1.00 67.69 237 TYR A N 1
ATOM 1851 C CA . TYR A 1 237 ? -17.448 3.528 10.150 1.00 67.69 237 TYR A CA 1
ATOM 1852 C C . TYR A 1 237 ? -18.121 2.866 11.359 1.00 67.69 237 TYR A C 1
ATOM 1854 O O . TYR A 1 237 ? -19.163 2.215 11.238 1.00 67.69 237 TYR A O 1
ATOM 1862 N N . CYS A 1 238 ? -17.560 3.076 12.548 1.00 75.44 238 CYS A N 1
ATOM 1863 C CA . CYS A 1 238 ? -18.225 2.701 13.790 1.00 75.44 238 CYS A CA 1
ATOM 1864 C C . CYS A 1 238 ? -19.390 3.653 14.064 1.00 75.44 238 CYS A C 1
ATOM 1866 O O . CYS A 1 238 ? -19.282 4.870 13.865 1.00 75.44 238 CYS A O 1
ATOM 1868 N N . ARG A 1 239 ? -20.517 3.110 14.525 1.00 78.25 239 ARG A N 1
ATOM 1869 C CA . ARG A 1 239 ? -21.654 3.928 14.962 1.00 78.25 239 ARG A CA 1
ATOM 1870 C C . ARG A 1 239 ? -21.349 4.529 16.328 1.00 78.25 239 ARG A C 1
ATOM 1872 O O . ARG A 1 239 ? -20.629 3.934 17.122 1.00 78.25 239 ARG A O 1
ATOM 1879 N N . CYS A 1 240 ? -21.895 5.710 16.596 1.00 81.38 240 CYS A N 1
ATOM 1880 C CA . CYS A 1 240 ? -21.858 6.265 17.942 1.00 81.38 240 CYS A CA 1
ATOM 1881 C C . CYS A 1 240 ? -22.567 5.319 18.930 1.00 81.38 240 CYS A C 1
ATOM 1883 O O . CYS A 1 240 ? -23.633 4.799 18.603 1.00 81.38 240 CYS A O 1
ATOM 1885 N N . VAL A 1 241 ? -22.020 5.146 20.139 1.00 79.31 241 VAL A N 1
ATOM 1886 C CA . VAL A 1 241 ? -22.648 4.353 21.217 1.00 79.31 241 VAL A CA 1
ATOM 1887 C C . VAL A 1 241 ? -24.056 4.842 21.584 1.00 79.31 241 VAL A C 1
ATOM 1889 O O . VAL A 1 241 ? -24.893 4.051 22.001 1.00 79.31 241 VAL A O 1
ATOM 1892 N N . ASP A 1 242 ? -24.340 6.126 21.352 1.00 78.06 242 ASP A N 1
ATOM 1893 C CA . ASP A 1 242 ? -25.647 6.747 21.599 1.00 78.06 242 ASP A CA 1
ATOM 1894 C C . ASP A 1 242 ? -26.586 6.715 20.389 1.00 78.06 242 ASP A C 1
ATOM 1896 O O . ASP A 1 242 ? -27.707 7.228 20.448 1.00 78.06 242 ASP A O 1
ATOM 1900 N N . ALA A 1 243 ? -26.160 6.115 19.276 1.00 73.56 243 ALA A N 1
ATOM 1901 C CA . ALA A 1 243 ? -27.017 5.962 18.114 1.00 73.56 243 ALA A CA 1
ATOM 1902 C C . ALA A 1 243 ? -28.164 4.991 18.439 1.00 73.56 243 ALA A C 1
ATOM 1904 O O . ALA A 1 243 ? -27.986 3.777 18.527 1.00 73.56 243 ALA A O 1
ATOM 1905 N N . THR A 1 244 ? -29.375 5.524 18.582 1.00 66.00 244 THR A N 1
ATOM 1906 C CA . THR A 1 244 ? -30.595 4.711 18.650 1.00 66.00 244 THR A CA 1
ATOM 1907 C C . THR A 1 244 ? -30.945 4.152 17.265 1.00 66.00 244 THR A C 1
ATOM 1909 O O . THR A 1 244 ? -30.531 4.695 16.238 1.00 66.00 244 THR A O 1
ATOM 1912 N N . CYS A 1 245 ? -31.741 3.073 17.219 1.00 53.72 245 CYS A N 1
ATOM 1913 C CA . CYS A 1 245 ? -32.100 2.307 16.008 1.00 53.72 245 CYS A CA 1
ATOM 1914 C C . CYS A 1 245 ? -32.906 3.072 14.921 1.00 53.72 245 CYS A C 1
ATOM 1916 O O . CYS A 1 245 ? -33.559 2.446 14.091 1.00 53.72 245 CYS A O 1
ATOM 1918 N N . GLY A 1 246 ? -32.861 4.406 14.888 1.00 53.19 246 GLY A N 1
ATOM 1919 C CA . GLY A 1 246 ? -33.468 5.249 13.852 1.00 53.19 246 GLY A CA 1
ATOM 1920 C C . GLY A 1 246 ? -32.561 6.352 13.294 1.00 53.19 246 GLY A C 1
ATOM 1921 O O . GLY A 1 246 ? -32.910 6.931 12.270 1.00 53.19 246 GLY A O 1
ATOM 1922 N N . PHE A 1 247 ? -31.404 6.630 13.912 1.00 53.66 247 PHE A N 1
ATOM 1923 C CA . PHE A 1 247 ? -30.473 7.678 13.467 1.00 53.66 247 PHE A CA 1
ATOM 1924 C C . PHE A 1 247 ? -29.006 7.239 13.620 1.00 53.66 247 PHE A C 1
ATOM 1926 O O . PHE A 1 247 ? -28.354 7.520 14.628 1.00 53.66 247 PHE A O 1
ATOM 1933 N N . PRO A 1 248 ? -28.465 6.519 12.623 1.00 63.72 248 PRO A N 1
ATOM 1934 C CA . PRO A 1 248 ? -27.083 6.076 12.645 1.00 63.72 248 PRO A CA 1
ATOM 1935 C C . PRO A 1 248 ? -26.127 7.218 12.278 1.00 63.72 248 PRO A C 1
ATOM 1937 O O . PRO A 1 248 ? -25.836 7.429 11.102 1.00 63.72 248 PRO A O 1
ATOM 1940 N N . PHE A 1 249 ? -25.587 7.920 13.271 1.00 71.88 249 PHE A N 1
ATOM 1941 C CA . PHE A 1 249 ? -24.458 8.823 13.042 1.00 71.88 249 PHE A CA 1
ATOM 1942 C C . PHE A 1 249 ? -23.122 8.103 13.298 1.00 71.88 249 PHE A C 1
ATOM 1944 O O . PHE A 1 249 ? -23.025 7.310 14.247 1.00 71.88 249 PHE A O 1
ATOM 1951 N N . PRO A 1 250 ? -22.099 8.322 12.447 1.00 74.81 250 PRO A N 1
ATOM 1952 C CA . PRO A 1 250 ? -20.763 7.787 12.679 1.00 74.81 250 PRO A CA 1
ATOM 1953 C C . PRO A 1 250 ? -20.148 8.405 13.938 1.00 74.81 250 PRO A C 1
ATOM 1955 O O . PRO A 1 250 ? -20.467 9.533 14.316 1.00 74.81 250 PRO A O 1
ATOM 1958 N N . CYS A 1 251 ? -19.248 7.674 14.590 1.00 79.38 251 CYS A N 1
ATOM 1959 C CA . CYS A 1 251 ? -18.447 8.246 15.663 1.00 79.38 251 CYS A CA 1
ATOM 1960 C C . CYS A 1 251 ? -17.582 9.403 15.126 1.00 79.38 251 CYS A C 1
ATOM 1962 O O . CYS A 1 251 ? -16.916 9.273 14.105 1.00 79.38 251 CYS A O 1
ATOM 1964 N N . GLN A 1 252 ? -17.540 10.530 15.842 1.00 74.44 252 GLN A N 1
ATOM 1965 C CA . GLN A 1 252 ? -16.706 11.683 15.473 1.00 74.44 252 GLN A CA 1
ATOM 1966 C C . GLN A 1 252 ? -15.194 11.394 15.617 1.00 74.44 252 GLN A C 1
ATOM 1968 O O . GLN A 1 252 ? -14.379 12.170 15.128 1.00 74.44 252 GLN A O 1
ATOM 1973 N N . MET A 1 253 ? -14.804 10.318 16.312 1.00 71.38 253 MET A N 1
ATOM 1974 C CA . MET A 1 253 ? -13.402 9.931 16.547 1.00 71.38 253 MET A CA 1
ATOM 1975 C C . MET A 1 253 ? -12.808 9.039 15.452 1.00 71.38 253 MET A C 1
ATOM 1977 O O . MET A 1 253 ? -11.676 8.593 15.602 1.00 71.38 253 MET A O 1
ATOM 1981 N N . VAL A 1 254 ? -13.553 8.790 14.370 1.00 64.75 254 VAL A N 1
ATOM 1982 C CA . VAL A 1 254 ? -13.121 7.884 13.301 1.00 64.75 254 VAL A CA 1
ATOM 1983 C C . VAL A 1 254 ? -11.828 8.373 12.640 1.00 64.75 254 VAL A C 1
ATOM 1985 O O . VAL A 1 254 ? -11.002 7.537 12.331 1.00 64.75 254 VAL A O 1
ATOM 1988 N N . ASP A 1 255 ? -11.578 9.675 12.512 1.00 68.25 255 ASP A N 1
ATOM 1989 C CA . ASP A 1 255 ? -10.439 10.197 11.740 1.00 68.25 255 ASP A CA 1
ATOM 1990 C C . ASP A 1 255 ? -9.058 9.722 12.256 1.00 68.25 255 ASP A C 1
ATOM 1992 O O . ASP A 1 255 ? -8.667 10.005 13.395 1.00 68.25 255 ASP A O 1
ATOM 1996 N N . THR A 1 256 ? -8.271 9.088 11.378 1.00 63.53 256 THR A N 1
ATOM 1997 C CA . THR A 1 256 ? -6.875 8.647 11.620 1.00 63.53 256 THR A CA 1
ATOM 1998 C C . THR A 1 256 ? -5.993 9.700 12.303 1.00 63.53 256 THR A C 1
ATOM 2000 O O . THR A 1 256 ? -5.257 9.386 13.241 1.00 63.53 256 THR A O 1
ATOM 2003 N N . GLY A 1 257 ? -6.117 10.972 11.911 1.00 72.06 257 GLY A N 1
ATOM 2004 C CA . GLY A 1 257 ? -5.330 12.067 12.487 1.00 72.06 257 GLY A CA 1
ATOM 2005 C C . GLY A 1 257 ? -5.592 12.327 13.978 1.00 72.06 257 GLY A C 1
ATOM 2006 O O . GLY A 1 257 ? -4.716 12.838 14.675 1.00 72.06 257 GLY A O 1
ATOM 2007 N N . LYS A 1 258 ? -6.763 11.954 14.515 1.00 78.75 258 LYS A N 1
ATOM 2008 C CA . LYS A 1 258 ? -7.077 12.177 15.937 1.00 78.75 258 LYS A CA 1
ATOM 2009 C C . LYS A 1 258 ? -6.334 11.218 16.851 1.00 78.75 258 LYS A C 1
ATOM 2011 O O . LYS A 1 258 ? -5.923 11.634 17.931 1.00 78.75 258 LYS A O 1
ATOM 2016 N N . ARG A 1 259 ? -6.114 9.970 16.428 1.00 82.06 259 ARG A N 1
ATOM 2017 C CA . ARG A 1 259 ? -5.376 8.985 17.230 1.00 82.06 259 ARG A CA 1
ATOM 2018 C C . ARG A 1 259 ? -3.957 9.462 17.530 1.00 82.06 259 ARG A C 1
ATOM 2020 O O . ARG A 1 259 ? -3.545 9.418 18.682 1.00 82.06 259 ARG A O 1
ATOM 2027 N N . GLU A 1 260 ? -3.243 9.969 16.527 1.00 83.25 260 GLU A N 1
ATOM 2028 C CA . GLU A 1 260 ? -1.874 10.475 16.710 1.00 83.25 260 GLU A CA 1
ATOM 2029 C C . GLU A 1 260 ? -1.814 11.651 17.691 1.00 83.25 260 GLU A C 1
ATOM 2031 O O . GLU A 1 260 ? -0.872 11.780 18.473 1.00 83.25 260 GLU A O 1
ATOM 2036 N N . ILE A 1 261 ? -2.829 12.519 17.668 1.00 86.00 261 ILE A N 1
ATOM 2037 C CA . ILE A 1 261 ? -2.930 13.644 18.602 1.00 86.00 261 ILE A CA 1
ATOM 2038 C C . ILE A 1 261 ? -3.161 13.130 20.026 1.00 86.00 261 ILE A C 1
ATOM 2040 O O . ILE A 1 261 ? -2.509 13.607 20.954 1.00 86.00 261 ILE A O 1
ATOM 2044 N N . LEU A 1 262 ? -4.057 12.153 20.200 1.00 86.75 262 LEU A N 1
ATOM 2045 C CA . LEU A 1 262 ? -4.321 11.530 21.499 1.00 86.75 262 LEU A CA 1
ATOM 2046 C C . LEU A 1 262 ? -3.073 10.839 22.051 1.00 86.75 262 LEU A C 1
ATOM 2048 O O . LEU A 1 262 ? -2.742 11.035 23.217 1.00 86.75 262 LEU A O 1
ATOM 2052 N N . GLU A 1 263 ? -2.358 10.096 21.209 1.00 87.31 263 GLU A N 1
ATOM 2053 C CA . GLU A 1 263 ? -1.115 9.411 21.564 1.00 87.31 263 GLU A CA 1
ATOM 2054 C C . GLU A 1 263 ? -0.042 10.403 22.032 1.00 87.31 263 GLU A C 1
ATOM 2056 O O . GLU A 1 263 ? 0.554 10.210 23.087 1.00 87.31 263 GLU A O 1
ATOM 2061 N N . LYS A 1 264 ? 0.141 11.523 21.317 1.00 87.44 264 LYS A N 1
ATOM 2062 C CA . LYS A 1 264 ? 1.147 12.543 21.661 1.00 87.44 264 LYS A CA 1
ATOM 2063 C C . LYS A 1 264 ? 0.782 13.405 22.871 1.00 87.44 264 LYS A C 1
ATOM 2065 O O . LYS A 1 264 ? 1.674 13.808 23.609 1.00 87.44 264 LYS A O 1
ATOM 2070 N N . LYS A 1 265 ? -0.495 13.763 23.043 1.00 87.50 265 LYS A N 1
ATOM 2071 C CA . LYS A 1 265 ? -0.917 14.758 24.049 1.00 87.50 265 LYS A CA 1
ATOM 2072 C C . LYS A 1 265 ? -1.500 14.155 25.323 1.00 87.50 265 LYS A C 1
ATOM 2074 O O . LYS A 1 265 ? -1.382 14.757 26.386 1.00 87.50 265 LYS A O 1
ATOM 2079 N N . ILE A 1 266 ? -2.158 13.003 25.227 1.00 87.06 266 ILE A N 1
ATOM 2080 C CA . ILE A 1 266 ? -2.793 12.334 26.373 1.00 87.06 266 ILE A CA 1
ATOM 2081 C C . ILE A 1 266 ? -2.029 11.067 26.757 1.00 87.06 266 ILE A C 1
ATOM 2083 O O . ILE A 1 266 ? -1.864 10.805 27.951 1.00 87.06 266 ILE A O 1
ATOM 2087 N N . GLY A 1 267 ? -1.564 10.313 25.758 1.00 86.69 267 GLY A N 1
ATOM 2088 C CA . GLY A 1 267 ? -0.861 9.047 25.933 1.00 86.69 267 GLY A CA 1
ATOM 2089 C C . GLY A 1 267 ? -1.753 7.967 26.543 1.00 86.69 267 GLY A C 1
ATOM 2090 O O . GLY A 1 267 ? -2.944 7.874 26.236 1.00 86.69 267 GLY A O 1
ATOM 2091 N N . GLU A 1 268 ? -1.176 7.179 27.449 1.00 86.56 268 GLU A N 1
ATOM 2092 C CA . GLU A 1 268 ? -1.808 6.021 28.106 1.00 86.56 268 GLU A CA 1
ATOM 2093 C C . GLU A 1 268 ? -3.047 6.374 28.940 1.00 86.56 268 GLU A C 1
ATOM 2095 O O . GLU A 1 268 ? -3.862 5.512 29.224 1.00 86.56 268 GLU A O 1
ATOM 2100 N N . ARG A 1 269 ? -3.270 7.650 29.280 1.00 87.25 269 ARG A N 1
ATOM 2101 C CA . ARG A 1 269 ? -4.493 8.077 29.988 1.00 87.25 269 ARG A CA 1
ATOM 2102 C C . ARG A 1 269 ? -5.740 8.097 29.100 1.00 87.25 269 ARG A C 1
ATOM 2104 O O . ARG A 1 269 ? -6.823 8.424 29.582 1.00 87.25 269 ARG A O 1
ATOM 2111 N N . CYS A 1 270 ? -5.595 7.845 27.800 1.00 88.88 270 CYS A N 1
ATOM 2112 C CA . CYS A 1 270 ? -6.694 7.840 26.849 1.00 88.88 270 CYS A CA 1
ATOM 2113 C C . CYS A 1 270 ? -7.203 6.416 26.611 1.00 88.88 270 CYS A C 1
ATOM 2115 O O . CYS A 1 270 ? -6.448 5.567 26.151 1.00 88.88 270 CYS A O 1
ATOM 2117 N N . GLN A 1 271 ? -8.510 6.201 26.775 1.00 88.31 271 GLN A N 1
ATOM 2118 C CA . GLN A 1 271 ? -9.177 4.918 26.497 1.00 88.31 271 GLN A CA 1
ATOM 2119 C C . GLN A 1 271 ? -9.014 4.420 25.048 1.00 88.31 271 GLN A C 1
ATOM 2121 O O . GLN A 1 271 ? -9.187 3.240 24.771 1.00 88.31 271 GLN A O 1
ATOM 2126 N N . PHE A 1 272 ? -8.705 5.312 24.099 1.00 85.62 272 PHE A N 1
ATOM 2127 C CA . PHE A 1 272 ? -8.441 4.952 22.699 1.00 85.62 272 PHE A CA 1
ATOM 2128 C C . PHE A 1 272 ? -6.991 4.508 22.451 1.00 85.62 272 PHE A C 1
ATOM 2130 O O . PHE A 1 272 ? -6.706 3.996 21.370 1.00 85.62 272 PHE A O 1
ATOM 2137 N N . ILE A 1 273 ? -6.094 4.725 23.417 1.00 86.94 273 ILE A N 1
ATOM 2138 C CA . ILE A 1 273 ? -4.684 4.321 23.386 1.00 86.94 273 ILE A CA 1
ATOM 2139 C C . ILE A 1 273 ? -4.491 3.111 24.303 1.00 86.94 273 ILE A C 1
ATOM 2141 O O . ILE A 1 273 ? -4.093 2.053 23.821 1.00 86.94 273 ILE A O 1
ATOM 2145 N N . ASP A 1 274 ? -4.856 3.241 25.583 1.00 86.69 274 ASP A N 1
ATOM 2146 C CA . ASP A 1 274 ? -4.924 2.131 26.533 1.00 86.69 274 ASP A CA 1
ATOM 2147 C C . ASP A 1 274 ? -6.367 1.633 26.669 1.00 86.69 274 ASP A C 1
ATOM 2149 O O . ASP A 1 274 ? -7.223 2.253 27.307 1.00 86.69 274 ASP A O 1
ATOM 2153 N N . LEU A 1 275 ? -6.636 0.482 26.057 1.00 82.81 275 LEU A N 1
ATOM 2154 C CA . LEU A 1 275 ? -7.965 -0.121 26.031 1.00 82.81 275 LEU A CA 1
ATOM 2155 C C . LEU A 1 275 ? -8.389 -0.726 27.371 1.00 82.81 275 LEU A C 1
ATOM 2157 O O . LEU A 1 275 ? -9.577 -0.983 27.547 1.00 82.81 275 LEU A O 1
ATOM 2161 N N . ASN A 1 276 ? -7.474 -0.899 28.330 1.00 83.81 276 ASN A N 1
ATOM 2162 C CA . ASN A 1 276 ? -7.836 -1.349 29.677 1.00 83.81 276 ASN A CA 1
ATOM 2163 C C . ASN A 1 276 ? -8.684 -0.310 30.424 1.00 83.81 276 ASN A C 1
ATOM 2165 O O . ASN A 1 276 ? -9.423 -0.667 31.336 1.00 83.81 276 ASN A O 1
ATOM 2169 N N . LEU A 1 277 ? -8.595 0.962 30.024 1.00 85.81 277 LEU A N 1
ATOM 2170 C CA . LEU A 1 277 ? -9.379 2.054 30.597 1.00 85.81 277 LEU A CA 1
ATOM 2171 C C . LEU A 1 277 ? -10.793 2.153 30.006 1.00 85.81 277 LEU A C 1
ATOM 2173 O O . LEU A 1 277 ? -11.603 2.928 30.509 1.00 85.81 277 LEU A O 1
ATOM 2177 N N . ALA A 1 278 ? -11.074 1.461 28.898 1.00 87.00 278 ALA A N 1
ATOM 2178 C CA . ALA A 1 278 ? -12.366 1.512 28.223 1.00 87.00 278 ALA A CA 1
ATOM 2179 C C . ALA A 1 278 ? -13.407 0.623 28.917 1.00 87.00 278 ALA A C 1
ATOM 2181 O O . ALA A 1 278 ? -13.073 -0.368 29.566 1.00 87.00 278 ALA A O 1
ATOM 2182 N N . ASP A 1 279 ? -14.687 0.913 28.697 1.00 86.31 279 ASP A N 1
ATOM 2183 C CA . ASP A 1 279 ? -15.749 -0.022 29.061 1.00 86.31 279 ASP A CA 1
ATOM 2184 C C . ASP A 1 279 ? -15.633 -1.308 28.245 1.00 86.31 279 ASP A C 1
ATOM 2186 O O . ASP A 1 279 ? -15.235 -1.288 27.082 1.00 86.31 279 ASP A O 1
ATOM 2190 N N . HIS A 1 280 ? -15.991 -2.441 28.844 1.00 85.06 280 HIS A N 1
ATOM 2191 C CA . HIS A 1 280 ? -15.919 -3.746 28.193 1.00 85.06 280 HIS A CA 1
ATOM 2192 C C . HIS A 1 280 ? -17.320 -4.326 28.008 1.00 85.06 280 HIS A C 1
ATOM 2194 O O . HIS A 1 280 ? -18.148 -4.314 28.921 1.00 85.06 280 HIS A O 1
ATOM 2200 N N . ALA A 1 281 ? -17.589 -4.847 26.811 1.00 79.75 281 ALA A N 1
ATOM 2201 C CA . ALA A 1 281 ? -18.878 -5.424 26.468 1.00 79.75 281 ALA A CA 1
ATOM 2202 C C . ALA A 1 281 ? -19.221 -6.611 27.386 1.00 79.75 281 ALA A C 1
ATOM 2204 O O . ALA A 1 281 ? -18.396 -7.497 27.631 1.00 79.75 281 ALA A O 1
ATOM 2205 N N . ALA A 1 282 ? -20.472 -6.665 27.853 1.00 75.25 282 ALA A N 1
ATOM 2206 C CA . ALA A 1 282 ? -20.976 -7.789 28.632 1.00 75.25 282 ALA A CA 1
ATOM 2207 C C . ALA A 1 282 ? -21.094 -9.037 27.739 1.00 75.25 282 ALA A C 1
ATOM 2209 O O . ALA A 1 282 ? -22.070 -9.206 27.010 1.00 75.25 282 ALA A O 1
ATOM 2210 N N . GLY A 1 283 ? -20.084 -9.906 27.780 1.00 76.12 283 GLY A N 1
ATOM 2211 C CA . GLY A 1 283 ? -20.056 -11.152 27.017 1.00 76.12 283 GLY A CA 1
ATOM 2212 C C . GLY A 1 283 ? -18.641 -11.569 26.641 1.00 76.12 283 GLY A C 1
ATOM 2213 O O . GLY A 1 283 ? -18.015 -12.355 27.347 1.00 76.12 283 GLY A O 1
ATOM 2214 N N . ASP A 1 284 ? -18.149 -11.049 25.521 1.00 71.94 284 ASP A N 1
ATOM 2215 C CA . ASP A 1 284 ? -16.812 -11.342 24.995 1.00 71.94 284 ASP A CA 1
ATOM 2216 C C . ASP A 1 284 ? -15.698 -10.542 25.691 1.00 71.94 284 ASP A C 1
ATOM 2218 O O . ASP A 1 284 ? -14.520 -10.887 25.561 1.00 71.94 284 AS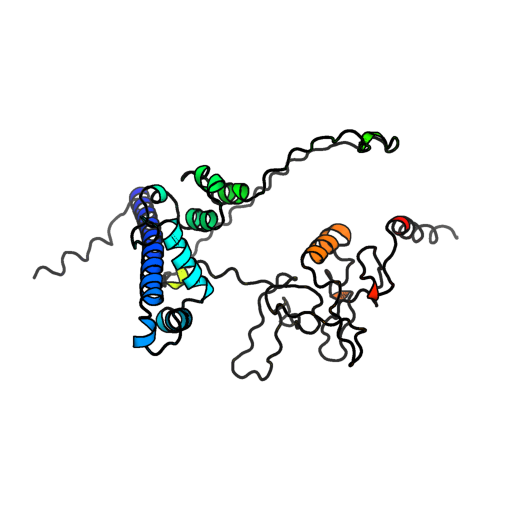P A O 1
ATOM 2222 N N . GLY A 1 285 ? -16.070 -9.508 26.454 1.00 74.94 285 GLY A N 1
ATOM 2223 C CA . GLY A 1 285 ? -15.133 -8.590 27.083 1.00 74.94 285 GLY A CA 1
ATOM 2224 C C . GLY A 1 285 ? -14.388 -7.735 26.061 1.00 74.94 285 GLY A C 1
ATOM 2225 O O . GLY A 1 285 ? -13.255 -7.352 26.318 1.00 74.94 285 GLY A O 1
ATOM 2226 N N . SER A 1 286 ? -14.962 -7.469 24.887 1.00 77.19 286 SER A N 1
ATOM 2227 C CA . SER A 1 286 ? -14.338 -6.559 23.925 1.00 77.19 286 SER A CA 1
ATOM 2228 C C . SER A 1 286 ? -14.359 -5.122 24.464 1.00 77.19 286 SER A C 1
ATOM 2230 O O . SER A 1 286 ? -15.416 -4.679 24.924 1.00 77.19 286 SER A O 1
ATOM 2232 N N . PRO A 1 287 ? -13.246 -4.370 24.387 1.00 82.00 287 PRO A N 1
ATOM 2233 C CA . PRO A 1 287 ? -13.230 -2.975 24.799 1.00 82.00 287 PRO A CA 1
ATOM 2234 C C . PRO A 1 287 ? -14.060 -2.119 23.834 1.00 82.00 287 PRO A C 1
ATOM 2236 O O . PRO A 1 287 ? -14.014 -2.292 22.612 1.00 82.00 287 PRO A O 1
ATOM 2239 N N . ILE A 1 288 ? -14.803 -1.170 24.392 1.00 83.31 288 ILE A N 1
ATOM 2240 C CA . ILE A 1 288 ? -15.653 -0.202 23.701 1.00 83.31 288 ILE A CA 1
ATOM 2241 C C . ILE A 1 288 ? -15.138 1.198 24.070 1.00 83.31 288 ILE A C 1
ATOM 2243 O O . ILE A 1 288 ? -15.712 1.874 24.925 1.00 83.31 288 ILE A O 1
ATOM 2247 N N . PRO A 1 289 ? -14.021 1.650 23.471 1.00 85.06 289 PRO A N 1
ATOM 2248 C CA . PRO A 1 289 ? -13.445 2.948 23.800 1.00 85.06 289 PRO A CA 1
ATOM 2249 C C . PRO A 1 289 ? -14.406 4.070 23.399 1.00 85.06 289 PRO A C 1
ATOM 2251 O O . PRO A 1 289 ? -14.687 4.277 22.216 1.00 85.06 289 PRO A O 1
ATOM 2254 N N . CYS A 1 290 ? -14.917 4.806 24.388 1.00 87.31 290 CYS A N 1
ATOM 2255 C CA . CYS A 1 290 ? -15.837 5.910 24.163 1.00 87.31 290 CYS A CA 1
ATOM 2256 C C . CYS A 1 290 ? -15.625 7.039 25.169 1.00 87.31 290 CYS A C 1
ATOM 2258 O O . CYS A 1 290 ? -15.684 6.847 26.378 1.00 87.31 290 CYS A O 1
ATOM 2260 N N . CYS A 1 291 ? -15.516 8.276 24.675 1.00 87.56 291 CYS A N 1
ATOM 2261 C CA . CYS A 1 291 ? -15.385 9.443 25.543 1.00 87.56 291 CYS A CA 1
ATOM 2262 C C . CYS A 1 291 ? -16.577 9.663 26.489 1.00 87.56 291 CYS A C 1
ATOM 2264 O O . CYS A 1 291 ? -16.433 10.465 27.402 1.00 87.56 291 CYS A O 1
ATOM 2266 N N . LYS A 1 292 ? -17.735 9.026 26.264 1.00 84.62 292 LYS A N 1
ATOM 2267 C CA . LYS A 1 292 ? -18.951 9.200 27.073 1.00 84.62 292 LYS A CA 1
ATOM 2268 C C . LYS A 1 292 ? -18.774 8.728 28.508 1.00 84.62 292 LYS A C 1
ATOM 2270 O O . LYS A 1 292 ? -19.173 9.439 29.424 1.00 84.62 292 LYS A O 1
ATOM 2275 N N . ASP A 1 293 ? -18.096 7.611 28.705 1.00 83.75 293 ASP A N 1
ATOM 2276 C CA . ASP A 1 293 ? -17.876 7.019 30.025 1.00 83.75 293 ASP A CA 1
ATOM 2277 C C . ASP A 1 293 ? -16.415 7.172 30.478 1.00 83.75 293 ASP A C 1
ATOM 2279 O O . ASP A 1 293 ? -16.023 6.705 31.536 1.00 83.75 293 ASP A O 1
ATOM 2283 N N . CYS A 1 294 ? -15.633 7.977 29.747 1.00 87.38 294 CYS A N 1
ATOM 2284 C CA . CYS A 1 294 ? -14.261 8.327 30.108 1.00 87.38 294 CYS A CA 1
ATOM 2285 C C . CYS A 1 294 ? -14.154 8.979 31.495 1.00 87.38 294 CYS A C 1
ATOM 2287 O O . CYS A 1 294 ? -14.817 9.990 31.762 1.00 87.38 294 CYS A O 1
ATOM 2289 N N . GLU A 1 295 ? -13.302 8.403 32.347 1.00 85.50 295 GLU A N 1
ATOM 2290 C CA . GLU A 1 295 ? -12.979 8.892 33.695 1.00 85.50 295 GLU A CA 1
ATOM 2291 C C . GLU A 1 295 ? -12.063 10.124 33.671 1.00 85.50 295 GLU A C 1
ATOM 2293 O O . GLU A 1 295 ? -12.079 10.935 34.595 1.00 85.50 295 GLU A O 1
ATOM 2298 N N . THR A 1 296 ? -11.313 10.309 32.579 1.00 85.69 296 THR A N 1
ATOM 2299 C CA . THR A 1 296 ? -10.353 11.403 32.366 1.00 85.69 296 THR A CA 1
ATOM 2300 C C . THR A 1 296 ? -10.736 12.263 31.148 1.00 85.69 296 THR A C 1
ATOM 2302 O O . THR A 1 296 ? -10.087 12.218 30.096 1.00 85.69 296 THR A O 1
ATOM 2305 N N . PRO A 1 297 ? -11.808 13.076 31.241 1.00 86.06 297 PRO A N 1
ATOM 2306 C CA . PRO A 1 297 ? -12.225 13.954 30.154 1.00 86.06 297 PRO A CA 1
ATOM 2307 C C . PRO A 1 297 ? -11.117 14.909 29.686 1.00 86.06 297 PRO A C 1
ATOM 2309 O O . PRO A 1 297 ? -10.307 15.401 30.473 1.00 86.06 297 PRO A O 1
ATOM 2312 N N . CYS A 1 298 ? -11.093 15.204 28.387 1.00 88.06 298 CYS A N 1
ATOM 2313 C CA . CYS A 1 298 ? -10.076 16.052 27.767 1.00 88.06 298 CYS A CA 1
ATOM 2314 C C . CYS A 1 298 ? -10.667 16.945 26.669 1.00 88.06 298 CYS A C 1
ATOM 2316 O O . CYS A 1 298 ? -11.799 16.748 26.221 1.00 88.06 298 CYS A O 1
ATOM 2318 N N . GLU A 1 299 ? -9.881 17.916 26.205 1.00 87.12 299 GLU A N 1
ATOM 2319 C CA . GLU A 1 299 ? -10.265 18.813 25.105 1.00 87.12 299 GLU A CA 1
ATOM 2320 C C . GLU A 1 299 ? -10.469 18.089 23.759 1.00 87.12 299 GLU A C 1
ATOM 2322 O O . GLU A 1 299 ? -11.134 18.600 22.855 1.00 87.12 299 GLU A O 1
ATOM 2327 N N . TYR A 1 300 ? -9.950 16.865 23.631 1.00 87.19 300 TYR A N 1
ATOM 2328 C CA . TYR A 1 300 ? -10.080 16.029 22.435 1.00 87.19 300 TYR A CA 1
ATOM 2329 C C . TYR A 1 300 ? -11.317 15.129 22.445 1.00 87.19 300 TYR A C 1
ATOM 2331 O O . TYR A 1 300 ? -11.561 14.441 21.454 1.00 87.19 300 TYR A O 1
ATOM 2339 N N . ALA A 1 301 ? -12.102 15.123 23.528 1.00 86.81 301 ALA A N 1
ATOM 2340 C CA . ALA A 1 301 ? -13.340 14.357 23.566 1.00 86.81 301 ALA A CA 1
ATOM 2341 C C . ALA A 1 301 ? -14.313 14.837 22.476 1.00 86.81 301 ALA A C 1
ATOM 2343 O O . ALA A 1 301 ? -14.387 16.030 22.168 1.00 86.81 301 ALA A O 1
ATOM 2344 N N . CYS A 1 302 ? -15.062 13.905 21.882 1.00 83.44 302 CYS A N 1
ATOM 2345 C CA . CYS A 1 302 ? -16.064 14.252 20.878 1.00 83.44 302 CYS A CA 1
ATOM 2346 C C . CYS A 1 302 ? -17.168 15.135 21.475 1.00 83.44 302 CYS A C 1
ATOM 2348 O O . CYS A 1 302 ? -17.489 15.044 22.657 1.00 83.44 302 CYS A O 1
ATOM 2350 N N . GLU A 1 303 ? -17.788 15.977 20.653 1.00 81.94 303 GLU A N 1
ATOM 2351 C CA . GLU A 1 303 ? -18.861 16.870 21.113 1.00 81.94 303 GLU A CA 1
ATOM 2352 C C . GLU A 1 303 ? -20.078 16.079 21.590 1.00 81.94 303 GLU A C 1
ATOM 2354 O O . GLU A 1 303 ? -20.728 16.453 22.563 1.00 81.94 303 GLU A O 1
ATOM 2359 N N . ASN A 1 304 ? -20.332 14.929 20.961 1.00 81.25 304 ASN A N 1
ATOM 2360 C CA . ASN A 1 304 ? -21.465 14.080 21.300 1.00 81.25 304 ASN A CA 1
ATOM 2361 C C . ASN A 1 304 ? -21.356 13.430 22.689 1.00 81.25 304 ASN A C 1
ATOM 2363 O O . ASN A 1 304 ? -22.375 13.048 23.250 1.00 81.25 304 ASN A O 1
ATOM 2367 N N . SER A 1 305 ? -20.153 13.295 23.264 1.00 83.44 305 SER A N 1
ATOM 2368 C CA . SER A 1 305 ? -20.015 12.739 24.617 1.00 83.44 305 SER A CA 1
ATOM 2369 C C . SER A 1 305 ? -20.448 13.719 25.708 1.00 83.44 305 SER A C 1
ATOM 2371 O O . SER A 1 305 ? -20.641 13.306 26.848 1.00 83.44 305 SER A O 1
ATOM 2373 N N . GLY A 1 306 ? -20.524 15.020 25.397 1.00 82.19 306 GLY A N 1
ATOM 2374 C CA . GLY A 1 306 ? -20.755 16.076 26.385 1.00 82.19 306 GLY A CA 1
ATOM 2375 C C . GLY A 1 306 ? -19.628 16.245 27.416 1.00 82.19 306 GLY A C 1
ATOM 2376 O O . GLY A 1 306 ? -19.761 17.057 28.325 1.00 82.19 306 GLY A O 1
ATOM 2377 N N . LYS A 1 307 ? -18.515 15.508 27.284 1.00 83.44 307 LYS A N 1
ATOM 2378 C CA . LYS A 1 307 ? -17.377 15.505 28.224 1.00 83.44 307 LYS A CA 1
ATOM 2379 C C . LYS A 1 307 ? -16.182 16.339 27.746 1.00 83.44 307 LYS A C 1
ATOM 2381 O O . LYS A 1 307 ? -15.109 16.288 28.336 1.00 83.44 307 LYS A O 1
ATOM 2386 N N . ARG A 1 308 ? -16.326 17.104 26.666 1.00 82.81 308 ARG A N 1
ATOM 2387 C CA . ARG A 1 308 ? -15.240 17.941 26.144 1.00 82.81 308 ARG A CA 1
ATOM 2388 C C . ARG A 1 308 ? -14.948 19.093 27.103 1.00 82.81 308 ARG A C 1
ATOM 2390 O O . ARG A 1 308 ? -15.786 19.971 27.281 1.00 82.81 308 ARG A O 1
ATOM 2397 N N . VAL A 1 309 ? -13.765 19.083 27.715 1.00 81.50 309 VAL A N 1
ATOM 2398 C CA . VAL A 1 309 ? -13.312 20.186 28.579 1.00 81.50 309 VAL A CA 1
ATOM 2399 C C . VAL A 1 309 ? -12.638 21.271 27.742 1.00 81.50 309 VAL A C 1
ATOM 2401 O O . VAL A 1 309 ? -12.015 20.977 26.724 1.00 81.50 309 VAL A O 1
ATOM 2404 N N . ALA A 1 310 ? -12.762 22.532 28.152 1.00 70.94 310 ALA A N 1
ATOM 2405 C CA . ALA A 1 310 ? -12.035 23.625 27.513 1.00 70.94 310 ALA A CA 1
ATOM 2406 C C . ALA A 1 310 ? -10.543 23.573 27.891 1.00 70.94 310 ALA A C 1
ATOM 2408 O O . ALA A 1 310 ? -10.203 23.237 29.027 1.00 70.94 310 ALA A O 1
ATOM 2409 N N . THR A 1 311 ? -9.660 23.967 26.967 1.00 60.88 311 THR A N 1
ATOM 2410 C CA . THR A 1 311 ? -8.192 23.997 27.137 1.00 60.88 311 THR A CA 1
ATOM 2411 C C . THR A 1 311 ? -7.739 24.725 28.416 1.00 60.88 311 THR A C 1
ATOM 2413 O O . THR A 1 311 ? -6.715 24.386 28.996 1.00 60.88 311 THR A O 1
ATOM 2416 N N . SER A 1 312 ? -8.528 25.683 28.919 1.00 50.81 312 SER A N 1
ATOM 2417 C CA . SER A 1 312 ? -8.223 26.479 30.117 1.00 50.81 312 SER A CA 1
ATOM 2418 C C . SER A 1 312 ? -8.451 25.777 31.465 1.00 50.81 312 SER A C 1
ATOM 2420 O O . SER A 1 312 ? -8.088 26.338 32.494 1.00 50.81 312 SER A O 1
ATOM 2422 N N . GLN A 1 313 ? -9.049 24.581 31.499 1.00 52.53 313 GLN A N 1
ATOM 2423 C CA . GLN A 1 313 ? -9.426 23.902 32.752 1.00 52.53 313 GLN A CA 1
ATOM 2424 C C . GLN A 1 313 ? -8.531 22.708 33.122 1.00 52.53 313 GLN A C 1
ATOM 2426 O O . GLN A 1 313 ? -8.684 22.146 34.205 1.00 52.53 313 GLN A O 1
ATOM 2431 N N . GLN A 1 314 ? -7.583 22.313 32.264 1.00 49.94 314 GLN A N 1
ATOM 2432 C CA . GLN A 1 314 ? -6.723 21.150 32.524 1.00 49.94 314 GLN A CA 1
ATOM 2433 C C . GLN A 1 314 ? -5.559 21.428 33.487 1.00 49.94 314 GLN A C 1
ATOM 2435 O O . GLN A 1 314 ? -5.059 20.485 34.094 1.00 49.94 314 GLN A O 1
ATOM 2440 N N . SER A 1 315 ? -5.160 22.688 33.688 1.00 42.97 315 SER A N 1
ATOM 2441 C CA . SER A 1 315 ? -4.050 23.042 34.588 1.00 42.97 315 SER A CA 1
ATOM 2442 C C . SER A 1 315 ? -4.436 23.128 36.068 1.00 42.97 315 SER A C 1
ATOM 2444 O O . SER A 1 315 ? -3.556 23.120 36.916 1.00 42.97 315 SER A O 1
ATOM 2446 N N . VAL A 1 316 ? -5.729 23.179 36.409 1.00 43.28 316 VAL A N 1
ATOM 2447 C CA . VAL A 1 316 ? -6.180 23.429 37.796 1.00 43.28 316 VAL A CA 1
ATOM 2448 C C . VAL A 1 316 ? -6.545 22.164 38.581 1.00 43.28 316 VAL A C 1
ATOM 2450 O O . VAL A 1 316 ? -6.598 22.205 39.806 1.00 43.28 316 VAL A O 1
ATOM 2453 N N . ALA A 1 317 ? -6.795 21.033 37.914 1.00 39.75 317 ALA A N 1
ATOM 2454 C CA . ALA A 1 317 ? -7.295 19.826 38.584 1.00 39.75 317 ALA A CA 1
ATOM 2455 C C . ALA A 1 317 ? -6.197 18.845 39.041 1.00 39.75 317 ALA A C 1
ATOM 2457 O O . ALA A 1 317 ? -6.453 18.042 39.936 1.00 39.75 317 ALA A O 1
ATOM 2458 N N . ALA A 1 318 ? -4.992 18.903 38.461 1.00 40.47 318 ALA A N 1
ATOM 2459 C CA . ALA A 1 318 ? -3.902 17.985 38.808 1.00 40.47 318 ALA A CA 1
ATOM 2460 C C . ALA A 1 318 ? -3.169 18.372 40.110 1.00 40.47 318 ALA A C 1
ATOM 2462 O O . ALA A 1 318 ? -2.732 17.482 40.834 1.00 40.47 318 ALA A O 1
ATOM 2463 N N . ASP A 1 319 ? -3.118 19.663 40.458 1.00 42.25 319 ASP A N 1
ATOM 2464 C CA . ASP A 1 319 ? -2.448 20.135 41.683 1.00 42.25 319 ASP A CA 1
ATOM 2465 C C . ASP A 1 319 ? -3.352 20.125 42.931 1.00 42.25 319 ASP A C 1
ATOM 2467 O O . ASP A 1 319 ? -2.869 20.107 44.060 1.00 42.25 319 ASP A O 1
ATOM 2471 N N . ALA A 1 320 ? -4.678 20.052 42.774 1.00 40.78 320 ALA A N 1
ATOM 2472 C CA . ALA A 1 320 ? -5.605 20.134 43.908 1.00 40.78 320 ALA A CA 1
ATOM 2473 C C . ALA A 1 320 ? -5.713 18.839 44.747 1.00 40.78 320 ALA A C 1
ATOM 2475 O O . ALA A 1 320 ? -6.312 18.854 45.825 1.00 40.78 320 ALA A O 1
ATOM 2476 N N . GLN A 1 321 ? -5.154 17.713 44.285 1.00 43.50 321 GLN A N 1
ATOM 2477 C CA . GLN A 1 321 ? -5.230 16.424 44.993 1.00 43.50 321 GLN A CA 1
ATOM 2478 C C . GLN A 1 321 ? -3.963 16.044 45.778 1.00 43.50 321 GLN A C 1
ATOM 2480 O O . GLN A 1 321 ? -3.988 15.035 46.481 1.00 43.50 321 GLN A O 1
ATOM 2485 N N . GLN A 1 322 ? -2.893 16.849 45.744 1.00 45.62 322 GLN A N 1
ATOM 2486 C CA . GLN A 1 322 ? -1.687 16.599 46.554 1.00 45.62 322 GLN A CA 1
ATOM 2487 C C . GLN A 1 322 ? -1.587 17.443 47.839 1.00 45.62 322 GLN A C 1
ATOM 2489 O O . GLN A 1 322 ? -0.804 17.094 48.718 1.00 45.62 322 GLN A O 1
ATOM 2494 N N . GLU A 1 323 ? -2.421 18.472 48.037 1.00 43.53 323 GLU A N 1
ATOM 2495 C CA . GLU A 1 323 ? -2.296 19.371 49.204 1.00 43.53 323 GLU A CA 1
ATOM 2496 C C . GLU A 1 323 ? -3.218 19.075 50.406 1.00 43.53 323 GLU A C 1
ATOM 2498 O O . GLU A 1 323 ? -3.130 19.760 51.421 1.00 43.53 323 GLU A O 1
ATOM 2503 N N . THR A 1 324 ? -4.072 18.042 50.381 1.00 43.53 324 THR A N 1
ATOM 2504 C CA . THR A 1 324 ? -5.003 17.779 51.511 1.00 43.53 324 THR A CA 1
ATOM 2505 C C . THR A 1 324 ? -4.644 16.595 52.416 1.00 43.53 324 THR A C 1
ATOM 2507 O O . THR A 1 324 ? -5.341 16.358 53.400 1.00 43.53 324 THR A O 1
ATOM 2510 N N . ALA A 1 325 ? -3.533 15.891 52.172 1.00 42.53 325 ALA A N 1
ATOM 2511 C CA . ALA A 1 325 ? -3.140 14.705 52.952 1.00 42.53 325 ALA A CA 1
ATOM 2512 C C . ALA A 1 325 ? -1.876 14.887 53.820 1.00 42.53 325 ALA A C 1
ATOM 2514 O O . ALA A 1 325 ? -1.223 13.906 54.170 1.00 42.53 325 ALA A O 1
ATOM 2515 N N . GLY A 1 326 ? -1.520 16.123 54.183 1.00 45.22 326 GLY A N 1
ATOM 2516 C CA . GLY A 1 326 ? -0.267 16.412 54.888 1.00 45.22 326 GLY A CA 1
ATOM 2517 C C . GLY A 1 326 ? -0.348 17.523 55.930 1.00 45.22 326 GLY A C 1
ATOM 2518 O O . GLY A 1 326 ? 0.473 18.426 55.887 1.00 45.22 326 GLY A O 1
ATOM 2519 N N . ASN A 1 327 ? -1.329 17.495 56.842 1.00 45.25 327 ASN A N 1
ATOM 2520 C CA . ASN A 1 327 ? -1.192 18.126 58.166 1.00 45.25 327 ASN A CA 1
ATOM 2521 C C . ASN A 1 327 ? -2.351 17.750 59.105 1.00 45.25 327 ASN A C 1
ATOM 2523 O O . ASN A 1 327 ? -3.357 18.453 59.181 1.00 45.25 327 ASN A O 1
ATOM 2527 N N . ALA A 1 328 ? -2.197 16.655 59.851 1.00 40.56 328 ALA A N 1
ATOM 2528 C CA . ALA A 1 328 ? -2.832 16.470 61.156 1.00 40.56 328 ALA A CA 1
ATOM 2529 C C . ALA A 1 328 ? -2.142 15.329 61.923 1.00 40.56 328 ALA A C 1
ATOM 2531 O O . ALA A 1 328 ? -2.138 14.195 61.446 1.00 40.56 328 ALA A O 1
ATOM 2532 N N . ALA A 1 329 ? -1.682 15.671 63.134 1.00 36.91 329 ALA A N 1
ATOM 2533 C CA . ALA A 1 329 ? -1.073 14.856 64.198 1.00 36.91 329 ALA A CA 1
ATOM 2534 C C . ALA A 1 329 ? 0.445 14.628 64.118 1.00 36.91 329 ALA A C 1
ATOM 2536 O O . ALA A 1 329 ? 0.909 13.769 63.341 1.00 36.91 329 ALA A O 1
#

Sequence (329 aa):
MDVLESSKKYYLDVNLEEAETSIRASLKDAARSVIAVGHYLKVIRDKELYREAGYENVWDYAADTFGFSKSTASRYMARNDKFSVGGNSPVLAEEFREYSKAQLQEMLSLDAEQMSAVTPDMTVREIRELRRPKEIPYFEIPGQLSLSDFSELDDAETGASAAENSAPTETMTSTTAFTVSAEDLIGDPEEKLSAYGFPKRVYPADSLLTTPGCKGDNGRGYDCFNCHLECEIRQEYCRCVDATCGFPFPCQMVDTGKREILEKKIGERCQFIDLNLADHAAGDGSPIPCCKDCETPCEYACENSGKRVATSQQSVAADAQQETAGNAA

Radius of gyration: 28.55 Å; chains: 1; bounding box: 70×81×91 Å

pLDDT: mean 70.28, std 18.31, range [28.08, 93.38]

Secondary structure (DSSP, 8-state):
--SSGGG--SSS---HHHHHHHHHHHHHHHHHHHHHHHHHHHHHHHTTGGGTTT-SSHHHHHHHHH---HHHHHHHHHHHHHHBGGGS-SSBPGGGTTS-HHHHHHHTT--HHHHHT--TTS-HHHHHHTTSPPPPPPP--TTSPPGGG----------------PPP-------------TTTTS--------TTSPPBP---TT------BB--TTS---BTTT--S--TTT-PPPBPTT--TT--PBPTT--HHHHHHHHHHTGGGSTTT-GGGSEE-TTT--EE--TTT-SS--TTS-GGGS----GGGSSSSSSTTTSSSS---